Protein AF-A0A698XL84-F1 (afdb_monomer_lite)

Sequence (235 aa):
MNKSYAIMISSMQCQSITIGTDPWYLTETTGAPSISANNDTVYNVTRGRPGLSCWQSDEWTYKGRSSSTWNLPNVSGLNFPSALRDVFYTQIGSPSIYNMVSSLGSIALQSDTTSQVFTIDAGNSSIYNDMRRLVLTSYIATTNLLLDTTLYDTNNTYALPSIVSPDKLDQVAQFVVYDEQIATISLAFAIALPIGTLLLFAMVKSLKYHIKPKVLDGGNGTSKVVVKIDAAGKA

Radius of gyration: 34.64 Å; chains: 1; bounding box: 55×50×119 Å

Structure (mmCIF, N/CA/C/O backbone):
data_AF-A0A698XL84-F1
#
_entry.id   AF-A0A698XL84-F1
#
loop_
_atom_site.group_PDB
_atom_site.id
_atom_site.type_symbol
_atom_site.label_atom_id
_atom_site.label_alt_id
_atom_site.label_comp_id
_atom_site.label_asym_id
_atom_site.label_entity_id
_atom_site.label_seq_id
_atom_site.pdbx_PDB_ins_code
_atom_site.Cartn_x
_atom_site.Cartn_y
_atom_site.Cartn_z
_atom_site.occupancy
_atom_site.B_iso_or_equiv
_atom_site.auth_seq_id
_atom_site.auth_comp_id
_atom_site.auth_asym_id
_atom_site.auth_atom_id
_atom_site.pdbx_PDB_model_num
ATOM 1 N N . MET A 1 1 ? -9.770 -15.256 0.932 1.00 75.56 1 MET A N 1
ATOM 2 C CA . MET A 1 1 ? -10.254 -15.340 -0.470 1.00 75.56 1 MET A CA 1
ATOM 3 C C . MET A 1 1 ? -9.115 -14.882 -1.358 1.00 75.56 1 MET A C 1
ATOM 5 O O . MET A 1 1 ? -8.479 -13.892 -1.027 1.00 75.56 1 MET A O 1
ATOM 9 N N . ASN A 1 2 ? -8.831 -15.580 -2.458 1.00 84.69 2 ASN A N 1
ATOM 10 C CA . ASN A 1 2 ? -7.724 -15.173 -3.325 1.00 84.69 2 ASN A CA 1
ATOM 11 C C . ASN A 1 2 ? -8.171 -14.045 -4.255 1.00 84.69 2 ASN A C 1
ATOM 13 O O . ASN A 1 2 ? -9.145 -14.195 -4.993 1.00 84.69 2 ASN A O 1
ATOM 17 N N . LYS A 1 3 ? -7.451 -12.925 -4.215 1.00 87.88 3 LYS A N 1
ATOM 18 C CA . LYS A 1 3 ? -7.614 -11.795 -5.132 1.00 87.88 3 LYS A CA 1
ATOM 19 C C . LYS A 1 3 ? -6.408 -11.764 -6.058 1.00 87.88 3 LYS A C 1
ATOM 21 O O . LYS A 1 3 ? -5.280 -11.599 -5.595 1.00 87.88 3 LYS A O 1
ATOM 26 N N . SER A 1 4 ? -6.649 -11.946 -7.350 1.00 91.38 4 SER A N 1
ATOM 27 C CA . SER A 1 4 ? -5.617 -11.851 -8.382 1.00 91.38 4 SER A CA 1
ATOM 28 C C . SER A 1 4 ? -5.530 -10.426 -8.913 1.00 91.38 4 SER A C 1
ATOM 30 O O . SER A 1 4 ? -6.549 -9.758 -9.079 1.00 91.38 4 SER A O 1
ATOM 32 N N . TYR A 1 5 ? -4.316 -9.964 -9.178 1.00 91.56 5 TYR A N 1
ATOM 33 C CA . TYR A 1 5 ? -4.043 -8.641 -9.731 1.00 91.56 5 TYR A CA 1
ATOM 34 C C . TYR A 1 5 ? -2.763 -8.680 -10.565 1.00 91.56 5 TYR A C 1
ATOM 36 O O . TYR A 1 5 ? -1.999 -9.645 -10.506 1.00 91.56 5 TYR A O 1
ATOM 44 N N . ALA A 1 6 ? -2.542 -7.639 -11.361 1.00 92.25 6 ALA A N 1
ATOM 45 C CA . ALA A 1 6 ? -1.329 -7.490 -12.148 1.00 92.25 6 ALA A CA 1
ATOM 46 C C . ALA A 1 6 ? -0.616 -6.189 -11.788 1.00 92.25 6 ALA A C 1
ATOM 48 O O . ALA A 1 6 ? -1.266 -5.184 -11.498 1.00 92.25 6 ALA A O 1
ATOM 49 N N . ILE A 1 7 ? 0.713 -6.215 -11.827 1.00 91.56 7 ILE A N 1
ATOM 50 C CA . ILE A 1 7 ? 1.548 -5.026 -11.654 1.00 91.56 7 ILE A CA 1
ATOM 51 C C . ILE A 1 7 ? 2.258 -4.747 -12.971 1.00 91.56 7 ILE A C 1
ATOM 53 O O . ILE A 1 7 ? 2.908 -5.626 -13.542 1.00 91.56 7 ILE A O 1
ATOM 57 N N . MET A 1 8 ? 2.130 -3.510 -13.438 1.00 89.12 8 MET A N 1
ATOM 58 C CA . MET A 1 8 ? 2.839 -2.988 -14.597 1.00 89.12 8 MET A CA 1
ATOM 59 C C . MET A 1 8 ? 3.426 -1.632 -14.233 1.00 89.12 8 MET A C 1
ATOM 61 O O . MET A 1 8 ? 2.740 -0.796 -13.646 1.00 89.12 8 MET A O 1
ATOM 65 N N . ILE A 1 9 ? 4.688 -1.422 -14.591 1.00 87.38 9 ILE A N 1
ATOM 66 C CA . ILE A 1 9 ? 5.378 -0.153 -14.386 1.00 87.38 9 ILE A CA 1
ATOM 67 C C . ILE A 1 9 ? 5.429 0.646 -15.687 1.00 87.38 9 ILE A C 1
ATOM 69 O O . ILE A 1 9 ? 5.683 0.105 -16.765 1.00 87.38 9 ILE A O 1
ATOM 73 N N . SER A 1 10 ? 5.231 1.957 -15.574 1.00 86.94 10 SER A N 1
ATOM 74 C CA . SER A 1 10 ? 5.419 2.903 -16.672 1.00 86.94 10 SER A CA 1
ATOM 75 C C . SER A 1 10 ? 6.868 3.405 -16.727 1.00 86.94 10 SER A C 1
ATOM 77 O O . SER A 1 10 ? 7.115 4.594 -16.560 1.00 86.94 10 SER A O 1
ATOM 79 N N . SER A 1 11 ? 7.828 2.502 -16.944 1.00 87.06 11 SER A N 1
ATOM 80 C CA . SER A 1 11 ? 9.255 2.847 -17.093 1.00 87.06 11 SER A CA 1
ATOM 81 C C . SER A 1 11 ? 9.704 2.981 -18.552 1.00 87.06 11 SER A C 1
ATOM 83 O O . SER A 1 11 ? 10.859 3.298 -18.820 1.00 87.06 11 SER A O 1
ATOM 85 N N . MET A 1 12 ? 8.820 2.704 -19.517 1.00 86.69 12 MET A N 1
ATOM 86 C CA . MET A 1 12 ? 9.178 2.708 -20.937 1.00 86.69 12 MET A CA 1
ATOM 87 C C . MET A 1 12 ? 9.710 4.072 -21.377 1.00 86.69 12 MET A C 1
ATOM 89 O O . MET A 1 12 ? 9.110 5.102 -21.082 1.00 86.69 12 MET A O 1
ATOM 93 N N . GLN A 1 13 ? 10.810 4.063 -22.130 1.00 85.69 13 GLN A N 1
ATOM 94 C CA . GLN A 1 13 ? 11.459 5.267 -22.655 1.00 85.69 13 GLN A CA 1
ATOM 95 C C . GLN A 1 13 ? 11.934 6.269 -21.590 1.00 85.69 13 GLN A C 1
ATOM 97 O O . GLN A 1 13 ? 12.323 7.376 -21.954 1.00 85.69 13 GLN A O 1
ATOM 102 N N . CYS A 1 14 ? 11.953 5.897 -20.305 1.00 86.75 14 CYS A N 1
ATOM 103 C CA . CYS A 1 14 ? 12.678 6.672 -19.309 1.00 86.75 14 CYS A CA 1
ATOM 104 C C . CYS A 1 14 ? 14.162 6.704 -19.682 1.00 86.75 14 CYS A C 1
ATOM 106 O O . CYS A 1 14 ? 14.743 5.677 -20.058 1.00 86.75 14 CYS A O 1
ATOM 108 N N . GLN A 1 15 ? 14.756 7.885 -19.559 1.00 88.56 15 GLN A N 1
ATOM 109 C CA . GLN A 1 15 ? 16.193 8.070 -19.682 1.00 88.56 15 GLN A CA 1
ATOM 110 C C . GLN A 1 15 ? 16.894 7.386 -18.510 1.00 88.56 15 GLN A C 1
ATOM 112 O O . GLN A 1 15 ? 16.343 7.320 -17.412 1.00 88.56 15 GLN A O 1
ATOM 117 N N . SER A 1 16 ? 18.101 6.869 -18.722 1.00 88.38 16 SER A N 1
ATOM 118 C CA . SER A 1 16 ? 18.878 6.239 -17.660 1.00 88.38 16 SER A CA 1
ATOM 119 C C . SER A 1 16 ? 20.319 6.719 -17.608 1.00 88.38 16 SER A C 1
ATOM 121 O O . SER A 1 16 ? 21.008 6.814 -18.623 1.00 88.38 16 SER A O 1
ATOM 123 N N . ILE A 1 17 ? 20.798 6.965 -16.392 1.00 87.56 17 ILE A N 1
ATOM 124 C CA . ILE A 1 17 ? 22.187 7.356 -16.116 1.00 87.56 17 ILE A CA 1
ATOM 125 C C . ILE A 1 17 ? 23.138 6.177 -16.368 1.00 87.56 17 ILE A C 1
ATOM 127 O O . ILE A 1 17 ? 24.250 6.357 -16.864 1.00 87.56 17 ILE A O 1
ATOM 131 N N . THR A 1 18 ? 22.694 4.959 -16.055 1.00 89.12 18 THR A N 1
ATOM 132 C CA . THR A 1 18 ? 23.498 3.732 -16.140 1.00 89.12 18 THR A CA 1
ATOM 133 C C . THR A 1 18 ? 22.791 2.647 -16.958 1.00 89.12 18 THR A C 1
ATOM 135 O O . THR A 1 18 ? 21.593 2.731 -17.239 1.00 89.12 18 THR A O 1
ATOM 138 N N . ILE A 1 19 ? 23.534 1.613 -17.358 1.00 91.50 19 ILE A N 1
ATOM 139 C CA . ILE A 1 19 ? 22.975 0.465 -18.082 1.00 91.50 19 ILE A CA 1
ATOM 140 C C . ILE A 1 19 ? 22.182 -0.412 -17.109 1.00 91.50 19 ILE A C 1
ATOM 142 O O . ILE A 1 19 ? 22.732 -0.899 -16.122 1.00 91.50 19 ILE A O 1
ATOM 146 N N . GLY A 1 20 ? 20.913 -0.662 -17.425 1.00 92.81 20 GLY A N 1
ATOM 147 C CA . GLY A 1 20 ? 20.050 -1.598 -16.709 1.00 92.81 20 GLY A CA 1
ATOM 148 C C . GLY A 1 20 ? 19.928 -2.934 -17.436 1.00 92.81 20 GLY A C 1
ATOM 149 O O . GLY A 1 20 ? 19.808 -2.977 -18.661 1.00 92.81 20 GLY A O 1
ATOM 150 N N . THR A 1 21 ? 19.928 -4.031 -16.677 1.00 95.31 21 THR A N 1
ATOM 151 C CA . THR A 1 21 ? 19.730 -5.402 -17.195 1.00 95.31 21 THR A CA 1
ATOM 152 C C . THR A 1 21 ? 18.467 -6.075 -16.655 1.00 95.31 21 THR A C 1
ATOM 154 O O . THR A 1 21 ? 18.046 -7.105 -17.180 1.00 95.31 21 THR A O 1
ATOM 157 N N . ASP A 1 22 ? 17.840 -5.491 -15.632 1.00 95.50 22 ASP A N 1
ATOM 158 C CA . ASP A 1 22 ? 16.595 -5.990 -15.056 1.00 95.50 22 ASP A CA 1
ATOM 159 C C . ASP A 1 22 ? 15.433 -5.850 -16.063 1.00 95.50 22 ASP A C 1
ATOM 161 O O . ASP A 1 22 ? 15.340 -4.821 -16.729 1.00 95.50 22 ASP A O 1
ATOM 165 N N . PRO A 1 23 ? 14.516 -6.826 -16.195 1.00 94.19 23 PRO A N 1
ATOM 166 C CA . PRO A 1 23 ? 13.447 -6.767 -17.192 1.00 94.19 23 PRO A CA 1
ATOM 167 C C . PRO A 1 23 ? 12.543 -5.528 -17.123 1.00 94.19 23 PRO A C 1
ATOM 169 O O . PRO A 1 23 ? 12.001 -5.142 -18.159 1.00 94.19 23 PRO A O 1
ATOM 172 N N . TRP A 1 24 ? 12.363 -4.890 -15.959 1.00 93.62 24 TRP A N 1
ATOM 173 C CA . TRP A 1 24 ? 11.619 -3.627 -15.853 1.00 93.62 24 TRP A CA 1
ATOM 174 C C . TRP A 1 24 ? 12.445 -2.389 -16.219 1.00 93.62 24 TRP A C 1
ATOM 176 O O . TRP A 1 24 ? 11.886 -1.351 -16.585 1.00 93.62 24 TRP A O 1
ATOM 186 N N . TYR A 1 25 ? 13.768 -2.504 -16.180 1.00 94.44 25 TYR A N 1
ATOM 187 C CA . TYR A 1 25 ? 14.709 -1.397 -16.353 1.00 94.44 25 TYR A CA 1
ATOM 188 C C . TYR A 1 25 ? 15.720 -1.640 -17.473 1.00 94.44 25 TYR A C 1
ATOM 190 O O . TYR A 1 25 ? 16.696 -0.915 -17.593 1.00 94.44 25 TYR A O 1
ATOM 198 N N . LEU A 1 26 ? 15.482 -2.637 -18.326 1.00 94.88 26 LEU A N 1
ATOM 199 C CA . LEU A 1 26 ? 16.407 -3.042 -19.376 1.00 94.88 26 LEU A CA 1
ATOM 200 C C . LEU A 1 26 ? 16.668 -1.877 -20.328 1.00 94.88 26 LEU A C 1
ATOM 202 O O . LEU A 1 26 ? 15.744 -1.380 -20.970 1.00 94.88 26 LEU A O 1
ATOM 206 N N . THR A 1 27 ? 17.910 -1.439 -20.450 1.00 93.00 27 THR A N 1
ATOM 207 C CA . THR A 1 27 ? 18.235 -0.293 -21.302 1.00 93.00 27 THR A CA 1
ATOM 208 C C . THR A 1 27 ? 18.772 -0.717 -22.659 1.00 93.00 27 THR A C 1
ATOM 210 O O . THR A 1 27 ? 19.507 -1.697 -22.762 1.00 93.00 27 THR A O 1
ATOM 213 N N . GLU A 1 28 ? 18.473 0.073 -23.682 1.00 91.12 28 GLU A N 1
ATOM 214 C CA . GLU A 1 28 ? 19.187 0.090 -24.956 1.00 91.12 28 GLU A CA 1
ATOM 215 C C . GLU A 1 28 ? 19.960 1.399 -25.110 1.00 91.12 28 GLU A C 1
ATOM 217 O O . GLU A 1 28 ? 19.590 2.433 -24.550 1.00 91.12 28 GLU A O 1
ATOM 222 N N . THR A 1 29 ? 21.044 1.350 -25.879 1.00 86.00 29 THR A N 1
ATOM 223 C CA . THR A 1 29 ? 21.851 2.527 -26.199 1.00 86.00 29 THR A CA 1
ATOM 224 C C . THR A 1 29 ? 21.206 3.270 -27.368 1.00 86.00 29 THR A C 1
ATOM 226 O O . THR A 1 29 ? 21.137 2.735 -28.473 1.00 86.00 29 THR A O 1
ATOM 229 N N . THR A 1 30 ? 20.739 4.500 -27.153 1.00 71.44 30 THR A N 1
ATOM 230 C CA . THR A 1 30 ? 19.976 5.272 -28.153 1.00 71.44 30 THR A CA 1
ATOM 231 C C . THR A 1 30 ? 20.804 6.244 -28.998 1.00 71.44 30 THR A C 1
ATOM 233 O O . THR A 1 30 ? 20.237 7.003 -29.779 1.00 71.44 30 THR A O 1
ATOM 236 N N . GLY A 1 31 ? 22.137 6.212 -28.905 1.00 65.62 31 GLY A N 1
ATOM 237 C CA . GLY A 1 31 ? 23.025 7.031 -29.739 1.00 65.62 31 GLY A CA 1
ATOM 238 C C . GLY A 1 31 ? 24.498 6.956 -29.332 1.00 65.62 31 GLY A C 1
ATOM 239 O O . GLY A 1 31 ? 24.881 6.130 -28.508 1.00 65.62 31 GLY A O 1
ATOM 240 N N . ALA A 1 32 ? 25.334 7.820 -29.915 1.00 56.78 32 ALA A N 1
ATOM 241 C CA . ALA A 1 32 ? 26.695 8.065 -29.436 1.00 56.78 32 ALA A CA 1
ATOM 242 C C . ALA A 1 32 ? 26.678 9.219 -28.413 1.00 56.78 32 ALA A C 1
ATOM 244 O O . ALA A 1 32 ? 25.907 10.160 -28.610 1.00 56.78 32 ALA A O 1
ATOM 245 N N . PRO A 1 33 ? 27.506 9.188 -27.351 1.00 56.50 33 PRO A N 1
ATOM 246 C CA . PRO A 1 33 ? 27.589 10.288 -26.394 1.00 56.50 33 PRO A CA 1
ATOM 247 C C . PRO A 1 33 ? 27.933 11.598 -27.117 1.00 56.50 33 PRO A C 1
ATOM 249 O O . PRO A 1 33 ? 28.981 11.722 -27.753 1.00 56.50 33 PRO A O 1
ATOM 252 N N . SER A 1 34 ? 27.023 12.568 -27.046 1.00 50.44 34 SER A N 1
ATOM 253 C CA . SER A 1 34 ? 27.205 13.913 -27.588 1.00 50.44 34 SER A CA 1
ATOM 254 C C . SER A 1 34 ? 28.238 14.658 -26.743 1.00 50.44 34 SER A C 1
ATOM 256 O O . SER A 1 34 ? 28.007 14.963 -25.577 1.00 50.44 34 SER A O 1
ATOM 258 N N . ILE A 1 35 ? 29.393 14.974 -27.334 1.00 51.59 35 ILE A N 1
ATOM 259 C CA . ILE A 1 35 ? 30.487 15.717 -26.678 1.00 51.59 35 ILE A CA 1
ATOM 260 C C . ILE A 1 35 ? 30.068 17.177 -26.367 1.00 51.59 35 ILE A C 1
ATOM 262 O O . ILE A 1 35 ? 30.766 17.884 -25.646 1.00 51.59 35 ILE A O 1
ATOM 266 N N . SER A 1 36 ? 28.923 17.649 -26.880 1.00 51.50 36 SER A N 1
ATOM 267 C CA . SER A 1 36 ? 28.491 19.051 -26.783 1.00 51.50 36 SER A CA 1
ATOM 268 C C . SER A 1 36 ? 27.376 19.342 -25.772 1.00 51.50 36 SER A C 1
ATOM 270 O O . SER A 1 36 ? 27.016 20.507 -25.617 1.00 51.50 36 SER A O 1
ATOM 272 N N . ALA A 1 37 ? 26.822 18.346 -25.076 1.00 49.38 37 ALA A N 1
ATOM 273 C CA . ALA A 1 37 ? 25.777 18.571 -24.076 1.00 49.38 37 ALA A CA 1
ATOM 274 C C . ALA A 1 37 ? 26.056 17.743 -22.817 1.00 49.38 37 ALA A C 1
ATOM 276 O O . ALA A 1 37 ? 25.948 16.523 -22.818 1.00 49.38 37 ALA A O 1
ATOM 277 N N . ASN A 1 38 ? 26.410 18.424 -21.727 1.00 49.09 38 ASN A N 1
ATOM 278 C CA . ASN A 1 38 ? 26.852 17.851 -20.449 1.00 49.09 38 ASN A CA 1
ATOM 279 C C . ASN A 1 38 ? 25.810 16.993 -19.688 1.00 49.09 38 ASN A C 1
ATOM 281 O O . ASN A 1 38 ? 25.967 16.841 -18.486 1.00 49.09 38 ASN A O 1
ATOM 285 N N . ASN A 1 39 ? 24.757 16.457 -20.320 1.00 52.62 39 ASN A N 1
ATOM 286 C CA . ASN A 1 39 ? 23.700 15.682 -19.651 1.00 52.62 39 ASN A CA 1
ATOM 287 C C . ASN A 1 39 ? 22.939 14.690 -20.565 1.00 52.62 39 ASN A C 1
ATOM 289 O O . ASN A 1 39 ? 21.863 14.230 -20.186 1.00 52.62 39 ASN A O 1
ATOM 293 N N . ASP A 1 40 ? 23.454 14.339 -21.750 1.00 55.56 40 ASP A N 1
ATOM 294 C CA . ASP A 1 40 ? 22.782 13.341 -22.597 1.00 55.56 40 ASP A CA 1
ATOM 295 C C . ASP A 1 40 ? 22.993 11.928 -22.033 1.00 55.56 40 ASP A C 1
ATOM 297 O O . ASP A 1 40 ? 24.048 11.307 -22.189 1.00 55.56 40 ASP A O 1
ATOM 301 N N . THR A 1 41 ? 21.969 11.406 -21.362 1.00 61.66 41 THR A N 1
ATOM 302 C CA . THR A 1 41 ? 21.887 9.987 -21.021 1.00 61.66 41 THR A CA 1
ATOM 303 C C . THR A 1 41 ? 21.771 9.180 -22.314 1.00 61.66 41 THR A C 1
ATOM 305 O O . THR A 1 41 ? 20.848 9.345 -23.108 1.00 61.66 41 THR A O 1
ATOM 308 N N . VAL A 1 42 ? 22.751 8.310 -22.565 1.00 79.50 42 VAL A N 1
ATOM 309 C CA . VAL A 1 42 ? 22.823 7.507 -23.802 1.00 79.50 42 VAL A CA 1
ATOM 310 C C . VAL A 1 42 ? 21.922 6.263 -23.722 1.00 79.50 42 VAL A C 1
ATOM 312 O O . VAL A 1 42 ? 21.776 5.531 -24.699 1.00 79.50 42 VAL A O 1
ATOM 315 N N . TYR A 1 43 ? 21.316 6.010 -22.561 1.00 88.00 43 TYR A N 1
ATOM 316 C CA . TYR A 1 43 ? 20.551 4.804 -22.278 1.00 88.00 43 TYR A CA 1
ATOM 317 C C . TYR A 1 43 ? 19.075 5.132 -22.112 1.00 88.00 43 TYR A C 1
ATOM 319 O O . TYR A 1 43 ? 18.719 5.968 -21.285 1.00 88.00 43 TYR A O 1
ATOM 327 N N . ASN A 1 44 ? 18.219 4.410 -22.830 1.00 90.62 44 ASN A N 1
ATOM 328 C CA . ASN A 1 44 ? 16.776 4.463 -22.633 1.00 90.62 44 ASN A CA 1
ATOM 329 C C . ASN A 1 44 ? 16.246 3.091 -22.260 1.00 90.62 44 ASN A C 1
ATOM 331 O O . ASN A 1 44 ? 16.657 2.069 -22.809 1.00 90.62 44 ASN A O 1
ATOM 335 N N . VAL A 1 45 ? 15.286 3.069 -21.346 1.00 90.88 45 VAL A N 1
ATOM 336 C CA . VAL A 1 45 ? 14.567 1.853 -20.984 1.00 90.88 45 VAL A CA 1
ATOM 337 C C . VAL A 1 45 ? 13.772 1.371 -22.207 1.00 90.88 45 VAL A C 1
ATOM 339 O O . VAL A 1 45 ? 12.899 2.080 -22.717 1.00 90.88 45 VAL A O 1
ATOM 342 N N . THR A 1 46 ? 14.080 0.161 -22.682 1.00 92.38 46 THR A N 1
ATOM 343 C CA . THR A 1 46 ? 13.411 -0.500 -23.816 1.00 92.38 46 THR A CA 1
ATOM 344 C C . THR A 1 46 ? 11.887 -0.617 -23.641 1.00 92.38 46 THR A C 1
ATOM 346 O O . THR A 1 46 ? 11.307 -0.398 -22.576 1.00 92.38 46 THR A O 1
ATOM 349 N N . ARG A 1 47 ? 11.186 -0.970 -24.718 1.00 89.81 47 ARG A N 1
ATOM 350 C CA . ARG A 1 47 ? 9.738 -1.235 -24.682 1.00 89.81 47 ARG A CA 1
ATOM 351 C C . ARG A 1 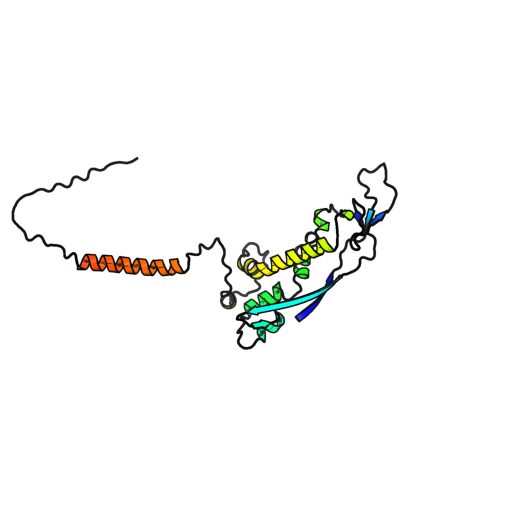47 ? 9.450 -2.688 -24.283 1.00 89.81 47 ARG A C 1
ATOM 353 O O . ARG A 1 47 ? 10.347 -3.524 -24.274 1.00 89.81 47 ARG A O 1
ATOM 360 N N . GLY A 1 48 ? 8.185 -2.999 -23.982 1.00 85.62 48 GLY A N 1
ATOM 361 C CA . GLY A 1 48 ? 7.729 -4.385 -23.782 1.00 85.62 48 GLY A CA 1
ATOM 362 C C . GLY A 1 48 ? 8.079 -4.976 -22.415 1.00 85.62 48 GLY A C 1
ATOM 363 O O . GLY A 1 48 ? 8.589 -6.087 -22.321 1.00 85.62 48 GLY A O 1
ATOM 364 N N . ARG A 1 49 ? 7.833 -4.216 -21.346 1.00 88.62 49 ARG A N 1
ATOM 365 C CA . ARG A 1 49 ? 8.091 -4.631 -19.962 1.00 88.62 49 ARG A CA 1
ATOM 366 C C . ARG A 1 49 ? 7.160 -5.776 -19.551 1.00 88.62 49 ARG A C 1
ATOM 368 O O . ARG A 1 49 ? 5.955 -5.656 -19.779 1.00 88.62 49 ARG A O 1
ATOM 375 N N . PRO A 1 50 ? 7.665 -6.864 -18.943 1.00 91.94 50 PRO A N 1
ATOM 376 C CA . PRO A 1 50 ? 6.796 -7.938 -18.483 1.00 91.94 50 PRO A CA 1
ATOM 377 C C . PRO A 1 50 ? 5.932 -7.452 -17.316 1.00 91.94 50 PRO A C 1
ATOM 379 O O . PRO A 1 50 ? 6.448 -6.939 -16.326 1.00 91.94 50 PRO A O 1
ATOM 382 N N . GLY A 1 51 ? 4.616 -7.631 -17.415 1.00 92.12 51 GLY A N 1
ATOM 383 C CA . GLY A 1 51 ? 3.733 -7.476 -16.261 1.00 92.12 51 GLY A CA 1
ATOM 384 C C . GLY A 1 51 ? 3.932 -8.626 -15.274 1.00 92.12 51 GLY A C 1
ATOM 385 O O . GLY A 1 51 ? 4.191 -9.761 -15.678 1.00 92.12 51 GLY A O 1
ATOM 386 N N . LEU A 1 52 ? 3.786 -8.353 -13.980 1.00 93.44 52 LEU A N 1
ATOM 387 C CA . LEU A 1 52 ? 3.754 -9.399 -12.960 1.00 93.44 52 LEU A CA 1
ATOM 388 C C . LEU A 1 52 ? 2.314 -9.840 -12.727 1.00 93.44 52 LEU A C 1
ATOM 390 O O . LEU A 1 52 ? 1.433 -9.001 -12.549 1.00 93.44 52 LEU A O 1
ATOM 394 N N . SER A 1 53 ? 2.085 -11.152 -12.703 1.00 94.19 53 SER A N 1
ATOM 395 C CA . SER A 1 53 ? 0.826 -11.743 -12.250 1.00 94.19 53 SER A CA 1
ATOM 396 C C . SER A 1 53 ? 0.950 -12.089 -10.772 1.00 94.19 53 SER A C 1
ATOM 398 O O . SER A 1 53 ? 1.845 -12.837 -10.374 1.00 94.19 53 SER A O 1
ATOM 400 N N . CYS A 1 54 ? 0.074 -11.519 -9.953 1.00 92.88 54 CYS A N 1
ATOM 401 C CA . CYS A 1 54 ? 0.139 -11.612 -8.505 1.00 92.88 54 CYS A CA 1
ATOM 402 C C . CYS A 1 54 ? -1.186 -12.115 -7.932 1.00 92.88 54 CYS A C 1
ATOM 404 O O . CYS A 1 54 ? -2.259 -11.978 -8.525 1.00 92.88 54 CYS A O 1
ATOM 406 N N . TRP A 1 55 ? -1.110 -12.677 -6.732 1.00 92.44 55 TRP A N 1
ATOM 407 C CA . TRP A 1 55 ? -2.275 -13.024 -5.937 1.00 92.44 55 TRP A CA 1
ATOM 408 C C . TRP A 1 55 ? -2.033 -12.631 -4.482 1.00 92.44 55 TRP A C 1
ATOM 410 O O . TRP A 1 55 ? -0.906 -12.659 -3.993 1.00 92.44 55 TRP A O 1
ATOM 420 N N . GLN A 1 56 ? -3.099 -12.231 -3.800 1.00 88.69 56 GLN A N 1
ATOM 421 C CA . GLN A 1 56 ? -3.113 -11.977 -2.365 1.00 88.69 56 GLN A CA 1
ATOM 422 C C . GLN A 1 56 ? -4.230 -12.811 -1.743 1.00 88.69 56 GLN A C 1
ATOM 424 O O . GLN A 1 56 ? -5.334 -12.874 -2.288 1.00 88.69 56 GLN A O 1
ATOM 429 N N . SER A 1 57 ? -3.948 -13.419 -0.594 1.00 88.81 57 SER A N 1
ATOM 430 C CA . SER A 1 57 ? -4.975 -13.985 0.278 1.00 88.81 57 SER A CA 1
ATOM 431 C C . SER A 1 57 ? -5.188 -13.059 1.468 1.00 88.81 57 SER A C 1
ATOM 433 O O . SER A 1 57 ? -4.223 -12.588 2.067 1.00 88.81 57 SER A O 1
ATOM 435 N N . ASP A 1 58 ? -6.448 -12.785 1.792 1.00 86.06 58 ASP A N 1
ATOM 436 C CA . ASP A 1 58 ? -6.847 -12.112 3.022 1.00 86.06 58 ASP A CA 1
ATOM 437 C C . ASP A 1 58 ? -7.311 -13.129 4.077 1.00 86.06 58 ASP A C 1
ATOM 439 O O . ASP A 1 58 ? -8.235 -13.916 3.846 1.00 86.06 58 ASP A O 1
ATOM 443 N N . GLU A 1 59 ? -6.681 -13.085 5.252 1.00 85.00 59 GLU A N 1
ATOM 444 C CA . GLU A 1 59 ? -7.096 -13.826 6.443 1.00 85.00 59 GLU A CA 1
ATOM 445 C C . GLU A 1 59 ? -7.095 -12.892 7.653 1.00 85.00 59 GLU A C 1
ATOM 447 O O . GLU A 1 59 ? -6.136 -12.163 7.897 1.00 85.00 59 GLU A O 1
ATOM 452 N N . TRP A 1 60 ? -8.200 -12.911 8.391 1.00 81.12 60 TRP A N 1
ATOM 453 C CA . TRP A 1 60 ? -8.408 -12.159 9.617 1.00 81.12 60 TRP A CA 1
ATOM 454 C C . TRP A 1 60 ? -8.901 -13.080 10.713 1.00 81.12 60 TRP A C 1
ATOM 456 O O . TRP A 1 60 ? -9.883 -13.796 10.521 1.00 81.12 60 TRP A O 1
ATOM 466 N N . THR A 1 61 ? -8.267 -12.994 11.878 1.00 81.44 61 THR A N 1
ATOM 467 C CA . THR A 1 61 ? -8.602 -13.823 13.035 1.00 81.44 61 THR A CA 1
ATOM 468 C C . THR A 1 61 ? -9.123 -12.957 14.170 1.00 81.44 61 THR A C 1
ATOM 470 O O . THR A 1 61 ? -8.428 -12.071 14.660 1.00 81.44 61 THR A O 1
ATOM 473 N N . TYR A 1 62 ? -10.341 -13.232 14.633 1.00 77.81 62 TYR A N 1
ATOM 474 C CA . TYR A 1 62 ? -10.939 -12.568 15.790 1.00 77.81 62 TYR A CA 1
ATOM 475 C C . TYR A 1 62 ? -11.590 -13.608 16.703 1.00 77.81 62 TYR A C 1
ATOM 477 O O . TYR A 1 62 ? -12.298 -14.500 16.238 1.00 77.81 62 TYR A O 1
ATOM 485 N N . LYS A 1 63 ? -11.316 -13.535 18.015 1.00 80.75 63 LYS A N 1
ATOM 486 C CA . LYS A 1 63 ? -11.825 -14.487 19.029 1.00 80.75 63 LYS A CA 1
ATOM 487 C C . LYS A 1 63 ? -11.634 -15.967 18.640 1.00 80.75 63 LYS A C 1
ATOM 489 O O . LYS A 1 63 ? -12.534 -16.787 18.808 1.00 80.75 63 LYS A O 1
ATOM 494 N N . GLY A 1 64 ? -10.464 -16.302 18.088 1.00 82.62 64 GLY A N 1
ATOM 495 C CA . GLY A 1 64 ? -10.116 -17.670 17.684 1.00 82.62 64 GLY A CA 1
ATOM 496 C C . GLY A 1 64 ? -10.812 -18.170 16.413 1.00 82.62 64 GLY A C 1
ATOM 497 O O . GLY A 1 64 ? -10.740 -19.359 16.119 1.00 82.62 64 GLY A O 1
ATOM 498 N N . ARG A 1 65 ? -11.485 -17.293 15.657 1.00 83.69 65 ARG A N 1
ATOM 499 C CA . ARG A 1 65 ? -12.099 -17.623 14.365 1.00 83.69 65 ARG A CA 1
ATOM 500 C C . ARG A 1 65 ? -11.424 -16.840 13.249 1.00 83.69 65 ARG A C 1
ATOM 502 O O . ARG A 1 65 ? -11.368 -15.615 13.329 1.00 83.69 65 ARG A O 1
ATOM 509 N N . SER A 1 66 ? -10.960 -17.549 12.225 1.00 85.25 66 SER A N 1
ATOM 510 C CA . SER A 1 66 ? -10.400 -16.957 11.009 1.00 85.25 66 SER A CA 1
ATOM 511 C C . SER A 1 66 ? -11.457 -16.833 9.913 1.00 85.25 66 SER A C 1
ATOM 513 O O . SER A 1 66 ? -12.283 -17.727 9.728 1.00 85.25 66 SER A O 1
ATOM 515 N N . SER A 1 67 ? -11.422 -15.743 9.154 1.00 87.12 67 SER A N 1
ATOM 516 C CA . SER A 1 67 ? -12.213 -15.549 7.938 1.00 87.12 67 SER A CA 1
ATOM 517 C C . SER A 1 67 ? -11.553 -14.510 7.030 1.00 87.12 67 SER A C 1
ATOM 519 O O . SER A 1 67 ? -10.716 -13.733 7.474 1.00 87.12 67 SER A O 1
ATOM 521 N N . SER A 1 68 ? -11.942 -14.449 5.755 1.00 86.62 68 SER A N 1
ATOM 522 C CA . SER A 1 68 ? -11.603 -13.297 4.914 1.00 86.62 68 SER A CA 1
ATOM 523 C C . SER A 1 68 ? -12.395 -12.060 5.336 1.00 86.62 68 SER A C 1
ATOM 525 O O . SER A 1 68 ? -13.503 -12.185 5.872 1.00 86.62 68 SER A O 1
ATOM 527 N N . THR A 1 69 ? -11.877 -10.871 5.013 1.00 82.94 69 THR A N 1
ATOM 528 C CA . THR A 1 69 ? -12.521 -9.574 5.286 1.00 82.94 69 THR A CA 1
ATOM 529 C C . THR A 1 69 ? -13.959 -9.523 4.764 1.00 82.94 69 THR A C 1
ATOM 531 O O . THR A 1 69 ? -14.864 -9.043 5.439 1.00 82.94 69 THR A O 1
ATOM 534 N N . TRP A 1 70 ? -14.191 -10.108 3.589 1.00 82.12 70 TRP A N 1
ATOM 535 C CA . TRP A 1 70 ? -15.504 -10.178 2.943 1.00 82.12 70 TRP A CA 1
ATOM 536 C C . TRP A 1 70 ? -16.504 -11.101 3.640 1.00 82.12 70 TRP A C 1
ATOM 538 O O . TRP A 1 70 ? -17.709 -10.884 3.554 1.00 82.12 70 TRP A O 1
ATOM 548 N N . ASN A 1 71 ? -16.019 -12.131 4.331 1.00 85.06 71 ASN A N 1
ATOM 549 C CA . ASN A 1 71 ? -16.866 -13.146 4.949 1.00 85.06 71 ASN A CA 1
ATOM 550 C C . ASN A 1 71 ? -17.041 -12.941 6.466 1.00 85.06 71 ASN A C 1
ATOM 552 O O . ASN A 1 71 ? -17.774 -13.694 7.102 1.00 85.06 71 ASN A O 1
ATOM 556 N N . LEU A 1 72 ? -16.451 -11.880 7.036 1.00 80.56 72 LEU A N 1
ATOM 557 C CA . LEU A 1 72 ? -16.628 -11.480 8.440 1.00 80.56 72 LEU A CA 1
ATOM 558 C C . LEU A 1 72 ? -18.100 -11.410 8.911 1.00 80.56 72 LEU A C 1
ATOM 560 O O . LEU A 1 72 ? -18.358 -11.875 10.021 1.00 80.56 72 LEU A O 1
ATOM 564 N N . PRO A 1 73 ? -19.082 -10.916 8.119 1.00 78.75 73 PRO A N 1
ATOM 565 C CA . PRO A 1 73 ? -20.495 -10.905 8.529 1.00 78.75 73 PRO A CA 1
ATOM 566 C C . PRO A 1 73 ? -21.095 -12.291 8.754 1.00 78.75 73 PRO A C 1
ATOM 568 O O . PRO A 1 73 ? -22.022 -12.445 9.543 1.00 78.75 73 PRO A O 1
ATOM 571 N N . ASN A 1 74 ? -20.591 -13.286 8.027 1.00 83.06 74 ASN A N 1
ATOM 572 C CA . ASN A 1 74 ? -21.189 -14.614 7.951 1.00 83.06 74 ASN A CA 1
ATOM 573 C C . ASN A 1 74 ? -20.527 -15.596 8.924 1.00 83.06 74 ASN A C 1
ATOM 575 O O . ASN A 1 74 ? -20.921 -16.761 8.996 1.00 83.06 74 ASN A O 1
ATOM 579 N N . VAL A 1 75 ? -19.517 -15.151 9.678 1.00 82.06 75 VAL A N 1
ATOM 580 C CA . VAL A 1 75 ? -18.903 -15.970 10.721 1.00 82.06 75 VAL A CA 1
ATOM 581 C C . VAL A 1 75 ? -19.878 -16.055 11.889 1.00 82.06 75 VAL A C 1
ATOM 583 O O . VAL A 1 75 ? -20.060 -15.100 12.647 1.00 82.06 75 VAL A O 1
ATOM 586 N N . SER A 1 76 ? -20.506 -17.221 12.047 1.00 79.44 76 SER A N 1
ATOM 587 C CA . SER A 1 76 ? -21.444 -17.481 13.142 1.00 79.44 76 SER A CA 1
ATOM 588 C C . SER A 1 76 ? -20.819 -17.123 14.496 1.00 79.44 76 SER A C 1
ATOM 590 O O . SER A 1 76 ? -19.622 -17.302 14.701 1.00 79.44 76 SER A O 1
ATOM 592 N N . GLY A 1 77 ? -21.597 -16.572 15.428 1.00 76.31 77 GLY A N 1
ATOM 593 C CA . GLY A 1 77 ? -21.144 -16.291 16.799 1.00 76.31 77 GLY A CA 1
ATOM 594 C C . GLY A 1 77 ? -20.039 -15.235 16.963 1.00 76.31 77 GLY A C 1
ATOM 595 O O . GLY A 1 77 ? -19.616 -15.000 18.093 1.00 76.31 77 GLY A O 1
ATOM 596 N N . LEU A 1 78 ? -19.568 -14.592 15.887 1.00 76.38 78 LEU A N 1
ATOM 597 C CA . LEU A 1 78 ? -18.545 -13.547 15.968 1.00 76.38 78 LEU A CA 1
ATOM 598 C C . LEU A 1 78 ? -19.134 -12.189 16.386 1.00 76.38 78 LEU A C 1
ATOM 600 O O . LEU A 1 78 ? -18.418 -11.393 16.991 1.00 76.38 78 LEU A O 1
ATOM 604 N N . ASN A 1 79 ? -20.426 -11.950 16.087 1.00 78.88 79 ASN A N 1
ATOM 605 C CA . ASN A 1 79 ? -21.133 -10.668 16.259 1.00 78.88 79 ASN A CA 1
ATOM 606 C C . ASN A 1 79 ? -20.235 -9.479 15.879 1.00 78.88 79 ASN A C 1
ATOM 608 O O . ASN A 1 79 ? -20.033 -8.557 16.668 1.00 78.88 79 ASN A O 1
ATOM 612 N N . PHE A 1 80 ? -19.620 -9.560 14.695 1.00 81.81 80 PHE A N 1
ATOM 613 C CA . PHE A 1 80 ? -18.621 -8.591 14.265 1.00 81.81 80 PHE A CA 1
ATOM 614 C C . PHE A 1 80 ? -19.280 -7.217 14.030 1.00 81.81 80 PHE A C 1
ATOM 616 O O . PHE A 1 80 ? -20.257 -7.157 13.274 1.00 81.81 80 PHE A O 1
ATOM 623 N N . PRO A 1 81 ? -18.796 -6.123 14.654 1.00 85.12 81 PRO A N 1
ATOM 624 C CA . PRO A 1 81 ? -19.440 -4.816 14.544 1.00 85.12 81 PRO A CA 1
ATOM 625 C C . PRO A 1 81 ? -19.494 -4.314 13.097 1.00 85.12 81 PRO A C 1
ATOM 627 O O . PRO A 1 81 ? -18.502 -4.372 12.367 1.00 85.12 81 PRO A O 1
ATOM 630 N N . SER A 1 82 ? -20.653 -3.799 12.676 1.00 86.19 82 SER A N 1
ATOM 631 C CA . SER A 1 82 ? -20.871 -3.417 11.275 1.00 86.19 82 SER A CA 1
ATOM 632 C C . SER A 1 82 ? -20.005 -2.233 10.845 1.00 86.19 82 SER A C 1
ATOM 634 O O . SER A 1 82 ? -19.411 -2.282 9.774 1.00 86.19 82 SER A O 1
ATOM 636 N N . ALA A 1 83 ? -19.832 -1.230 11.710 1.00 85.44 83 ALA A N 1
ATOM 637 C CA . ALA A 1 83 ? -18.974 -0.084 11.419 1.00 85.44 83 ALA A CA 1
ATOM 638 C C . ALA A 1 83 ? -17.498 -0.481 11.240 1.00 85.44 83 ALA A C 1
ATOM 640 O O . ALA A 1 83 ? -16.837 -0.018 10.315 1.00 85.44 83 ALA A O 1
ATOM 641 N N . LEU A 1 84 ? -16.987 -1.396 12.072 1.00 83.62 84 LEU A N 1
ATOM 642 C CA . LEU A 1 84 ? -15.612 -1.886 11.941 1.00 83.62 84 LEU A CA 1
ATOM 643 C C . LEU A 1 84 ? -15.412 -2.691 10.656 1.00 83.62 84 LEU A C 1
ATOM 645 O O . LEU A 1 84 ? -14.364 -2.620 10.016 1.00 83.62 84 LEU A O 1
ATOM 649 N N . ARG A 1 85 ? -16.430 -3.452 10.254 1.00 85.88 85 ARG A N 1
ATOM 650 C CA . ARG A 1 85 ? -16.406 -4.152 8.972 1.00 85.88 85 ARG A CA 1
ATOM 651 C C . ARG A 1 85 ? -16.294 -3.167 7.829 1.00 85.88 85 ARG A C 1
ATOM 653 O O . ARG A 1 85 ? -15.508 -3.415 6.924 1.00 85.88 85 ARG A O 1
ATOM 660 N N . ASP A 1 86 ? -17.061 -2.087 7.866 1.00 86.31 86 ASP A N 1
ATOM 661 C CA . ASP A 1 86 ? -17.050 -1.087 6.805 1.00 86.31 86 ASP A CA 1
ATOM 662 C C . ASP A 1 86 ? -15.662 -0.410 6.722 1.00 86.31 86 ASP A C 1
ATOM 664 O O . ASP A 1 86 ? -15.140 -0.209 5.622 1.00 86.31 86 ASP A O 1
ATOM 668 N N . VAL A 1 87 ? -14.986 -0.199 7.862 1.00 86.44 87 VAL A N 1
ATOM 669 C CA . VAL A 1 87 ? -13.570 0.220 7.913 1.00 86.44 87 VAL A CA 1
ATOM 670 C C . VAL A 1 87 ? -12.652 -0.809 7.249 1.00 86.44 87 VAL A C 1
ATOM 672 O O . VAL A 1 87 ? -11.909 -0.456 6.335 1.00 86.44 87 VAL A O 1
ATOM 675 N N . PHE A 1 88 ? -12.707 -2.085 7.641 1.00 86.62 88 PHE A N 1
ATOM 676 C CA . PHE A 1 88 ? -11.837 -3.117 7.057 1.00 86.62 88 PHE A CA 1
ATOM 677 C C . PHE A 1 88 ? -12.103 -3.321 5.572 1.00 86.62 88 PHE A C 1
ATOM 679 O O . PHE A 1 88 ? -11.178 -3.457 4.778 1.00 86.62 88 PHE A O 1
ATOM 686 N N . TYR A 1 89 ? -13.364 -3.301 5.172 1.00 86.94 89 TYR A N 1
ATOM 687 C CA . TYR A 1 89 ? -13.750 -3.389 3.780 1.00 86.94 89 TYR A CA 1
ATOM 688 C C . TYR A 1 89 ? -13.156 -2.243 2.957 1.00 86.94 89 TYR A C 1
ATOM 690 O O . TYR A 1 89 ? -12.603 -2.472 1.886 1.00 86.94 89 TYR A O 1
ATOM 698 N N . THR A 1 90 ? -13.214 -1.021 3.480 1.00 85.44 90 THR A N 1
ATOM 699 C CA . THR A 1 90 ? -12.687 0.160 2.790 1.00 85.44 90 THR A CA 1
ATOM 700 C C . THR A 1 90 ? -11.159 0.140 2.723 1.00 85.44 90 THR A C 1
ATOM 702 O O . THR A 1 90 ? -10.584 0.415 1.674 1.00 85.44 90 THR A O 1
ATOM 705 N N . GLN A 1 91 ? -10.491 -0.225 3.818 1.00 85.69 91 GLN A N 1
ATOM 706 C CA . GLN A 1 91 ? -9.036 -0.100 3.940 1.00 85.69 91 GLN A CA 1
ATOM 707 C C . GLN A 1 91 ? -8.258 -1.298 3.375 1.00 85.69 91 GLN A C 1
ATOM 709 O O . GLN A 1 91 ? -7.192 -1.126 2.788 1.00 85.69 91 GLN A O 1
ATOM 714 N N . ILE A 1 92 ? -8.784 -2.517 3.526 1.00 86.31 92 ILE A N 1
ATOM 715 C CA . ILE A 1 92 ? -8.112 -3.779 3.148 1.00 86.31 92 ILE A CA 1
ATOM 716 C C . ILE A 1 92 ? -9.023 -4.727 2.353 1.00 86.31 92 ILE A C 1
ATOM 718 O O . ILE A 1 92 ? -8.711 -5.906 2.157 1.00 86.31 92 ILE A O 1
ATOM 722 N N . GLY A 1 93 ? -10.164 -4.234 1.863 1.00 84.62 93 GLY A N 1
ATOM 723 C CA . GLY A 1 93 ? -11.019 -4.981 0.940 1.00 84.62 93 GLY A CA 1
ATOM 724 C C . GLY A 1 93 ? -10.361 -5.210 -0.420 1.00 84.62 93 GLY A C 1
ATOM 725 O O . GLY A 1 93 ? -10.608 -6.251 -1.033 1.00 84.62 93 GLY A O 1
ATOM 726 N N . SER A 1 94 ? -9.474 -4.313 -0.847 1.00 87.44 94 SER A N 1
ATOM 727 C CA . SER A 1 94 ? -8.606 -4.455 -2.026 1.00 87.44 94 SER A CA 1
ATOM 728 C C . SER A 1 94 ? -7.200 -4.927 -1.626 1.00 87.44 94 SER A C 1
ATOM 730 O O . SER A 1 94 ? -6.829 -4.792 -0.460 1.00 87.44 94 SER A O 1
ATOM 732 N N . PRO A 1 95 ? -6.397 -5.492 -2.552 1.00 89.56 95 PRO A N 1
ATOM 733 C CA . PRO A 1 95 ? -4.997 -5.804 -2.271 1.00 89.56 95 PRO A CA 1
ATOM 734 C C . PRO A 1 95 ? -4.247 -4.577 -1.737 1.00 89.56 95 PRO A C 1
ATOM 736 O O . PRO A 1 95 ? -4.291 -3.520 -2.363 1.00 89.56 95 PRO A O 1
ATOM 739 N N . SER A 1 96 ? -3.543 -4.699 -0.607 1.00 88.44 96 SER A N 1
ATOM 740 C CA . SER A 1 96 ? -2.941 -3.539 0.076 1.00 88.44 96 SER A CA 1
ATOM 741 C C . SER A 1 96 ? -1.923 -2.810 -0.809 1.00 88.44 96 SER A C 1
ATOM 743 O O . SER A 1 96 ? -1.829 -1.587 -0.762 1.00 88.44 96 SER A O 1
ATOM 745 N N . ILE A 1 97 ? -1.233 -3.548 -1.690 1.00 90.56 97 ILE A N 1
ATOM 746 C CA . ILE A 1 97 ? -0.299 -2.986 -2.679 1.00 90.56 97 ILE A CA 1
ATOM 747 C C . ILE A 1 97 ? -0.995 -1.979 -3.602 1.00 90.56 97 ILE A C 1
ATOM 749 O O . ILE A 1 97 ? -0.412 -0.945 -3.916 1.00 90.56 97 ILE A O 1
ATOM 753 N N . TYR A 1 98 ? -2.243 -2.237 -4.004 1.00 89.25 98 TYR A N 1
ATOM 754 C CA . TYR A 1 98 ? -3.002 -1.313 -4.850 1.00 89.25 98 TYR A CA 1
ATOM 755 C C . TYR A 1 98 ? -3.221 0.029 -4.144 1.00 89.25 98 TYR A C 1
ATOM 757 O O . TYR A 1 98 ? -2.947 1.081 -4.718 1.00 89.25 98 TYR A O 1
ATOM 765 N N . ASN A 1 99 ? -3.644 -0.009 -2.878 1.00 87.06 99 ASN A N 1
ATOM 766 C CA . ASN A 1 99 ? -3.864 1.198 -2.083 1.00 87.06 99 ASN A CA 1
ATOM 767 C C . ASN A 1 99 ? -2.553 1.969 -1.873 1.00 87.06 99 ASN A C 1
ATOM 769 O O . ASN A 1 99 ? -2.534 3.188 -2.013 1.00 87.06 99 ASN A O 1
ATOM 773 N N . MET A 1 100 ? -1.440 1.272 -1.616 1.00 88.50 100 MET A N 1
ATOM 774 C CA . MET A 1 100 ? -0.133 1.918 -1.458 1.00 88.50 100 MET A CA 1
ATOM 775 C C . MET A 1 100 ? 0.331 2.617 -2.734 1.00 88.50 100 MET A C 1
ATOM 777 O O . MET A 1 100 ? 0.744 3.772 -2.677 1.00 88.50 100 MET A O 1
ATOM 781 N N . VAL A 1 101 ? 0.234 1.953 -3.888 1.00 87.50 101 VAL A N 1
ATOM 782 C CA . VAL A 1 101 ? 0.618 2.550 -5.177 1.00 87.50 101 VAL A CA 1
ATOM 783 C C . VAL A 1 101 ? -0.302 3.717 -5.535 1.00 87.50 101 VAL A C 1
ATOM 785 O O . VAL A 1 101 ? 0.178 4.736 -6.018 1.00 87.50 101 VAL A O 1
ATOM 788 N N . SER A 1 102 ? -1.605 3.618 -5.256 1.00 86.31 102 SER A N 1
ATOM 789 C CA . SER A 1 102 ? -2.543 4.719 -5.500 1.00 86.31 102 SER A CA 1
ATOM 790 C C . SER A 1 102 ? -2.252 5.948 -4.635 1.00 86.31 102 SER A C 1
ATOM 792 O O . SER A 1 102 ? -2.464 7.066 -5.097 1.00 86.31 102 SER A O 1
ATOM 794 N N . SER A 1 103 ? -1.791 5.754 -3.397 1.00 84.38 103 SER A N 1
ATOM 795 C CA . SER A 1 103 ? -1.514 6.850 -2.461 1.00 84.38 103 SER A CA 1
ATOM 796 C C . SER A 1 103 ? -0.125 7.463 -2.643 1.00 84.38 103 SER A C 1
ATOM 798 O O . SER A 1 103 ? 0.034 8.671 -2.502 1.00 84.38 103 SER A O 1
ATOM 800 N N . LEU A 1 104 ? 0.889 6.645 -2.936 1.00 84.62 104 LEU A N 1
ATOM 801 C CA . LEU A 1 104 ? 2.290 7.076 -3.025 1.00 84.62 104 LEU A CA 1
ATOM 802 C C . LEU A 1 104 ? 2.765 7.311 -4.467 1.00 84.62 104 LEU A C 1
ATOM 804 O O . LEU A 1 104 ? 3.816 7.916 -4.673 1.00 84.62 104 LEU A O 1
ATOM 808 N N . GLY A 1 105 ? 2.026 6.829 -5.468 1.00 85.69 105 GLY A N 1
ATOM 809 C CA . GLY A 1 105 ? 2.419 6.915 -6.871 1.00 85.69 105 GLY A CA 1
ATOM 810 C C . GLY A 1 105 ? 3.749 6.208 -7.150 1.00 85.69 105 GLY A C 1
ATOM 811 O O . GLY A 1 105 ? 4.021 5.127 -6.623 1.00 85.69 105 GLY A O 1
ATOM 812 N N . SER A 1 106 ? 4.593 6.830 -7.976 1.00 81.44 106 SER A N 1
ATOM 813 C CA . SER A 1 106 ? 5.926 6.316 -8.325 1.00 81.44 106 SER A CA 1
ATOM 814 C C . SER A 1 106 ? 6.877 6.251 -7.128 1.00 81.44 106 SER A C 1
ATOM 816 O O . SER A 1 106 ? 7.707 5.349 -7.073 1.00 81.44 106 SER A O 1
ATOM 818 N N . ILE A 1 107 ? 6.692 7.107 -6.116 1.00 84.12 107 ILE A N 1
ATOM 819 C CA . ILE A 1 107 ? 7.557 7.204 -4.923 1.00 84.12 107 ILE A CA 1
ATOM 820 C C . ILE A 1 107 ? 7.461 5.935 -4.053 1.00 84.12 107 ILE A C 1
ATOM 822 O O . ILE A 1 107 ? 8.313 5.661 -3.197 1.00 84.12 107 ILE A O 1
ATOM 826 N N . ALA A 1 108 ? 6.430 5.117 -4.281 1.00 85.19 108 ALA A N 1
ATOM 827 C CA . ALA A 1 108 ? 6.309 3.786 -3.698 1.00 85.19 108 ALA A CA 1
ATOM 828 C C . ALA A 1 108 ? 7.456 2.849 -4.127 1.00 85.19 108 ALA A C 1
ATOM 830 O O . ALA A 1 108 ? 7.785 1.903 -3.407 1.00 85.19 108 ALA A O 1
ATOM 831 N N . LEU A 1 109 ? 8.068 3.116 -5.284 1.00 87.50 109 LEU A N 1
ATOM 832 C CA . LEU A 1 109 ? 9.145 2.335 -5.877 1.00 87.50 109 LEU A CA 1
ATOM 833 C C . LEU A 1 109 ? 10.508 2.840 -5.399 1.00 87.50 109 LEU A C 1
ATOM 835 O O . LEU A 1 109 ? 10.722 4.026 -5.144 1.00 87.50 109 LEU A O 1
ATOM 839 N N . GLN A 1 110 ? 11.464 1.927 -5.268 1.00 87.31 110 GLN A N 1
ATOM 840 C CA . GLN A 1 110 ? 12.841 2.285 -4.955 1.00 87.31 110 GLN A CA 1
ATOM 841 C C . GLN A 1 110 ? 13.517 2.960 -6.149 1.00 87.31 110 GLN A C 1
ATOM 843 O O . GLN A 1 110 ? 14.260 3.920 -5.945 1.00 87.31 110 GLN A O 1
ATOM 848 N N . SER A 1 111 ? 13.212 2.525 -7.370 1.00 84.50 111 SER A N 1
ATOM 849 C CA . SER A 1 111 ? 13.724 3.123 -8.610 1.00 84.50 111 SER A CA 1
ATOM 850 C C . SER A 1 111 ? 13.432 4.623 -8.746 1.00 84.50 111 SER A C 1
ATOM 852 O O . SER A 1 111 ? 14.166 5.336 -9.421 1.00 84.50 111 SER A O 1
ATOM 854 N N . ASP A 1 112 ? 12.369 5.117 -8.104 1.00 82.44 112 ASP A N 1
ATOM 855 C CA . ASP A 1 112 ? 11.971 6.527 -8.164 1.00 82.44 112 ASP A CA 1
ATOM 856 C C . ASP A 1 112 ? 12.819 7.409 -7.236 1.00 82.44 112 ASP A C 1
ATOM 858 O O . ASP A 1 112 ? 13.046 8.580 -7.522 1.00 82.44 112 ASP A O 1
ATOM 862 N N . THR A 1 113 ? 13.370 6.847 -6.150 1.00 70.56 113 THR A N 1
ATOM 863 C CA . THR A 1 113 ? 14.202 7.616 -5.199 1.00 70.56 113 THR A CA 1
ATOM 864 C C . THR A 1 113 ? 15.565 8.018 -5.743 1.00 70.56 113 THR A C 1
ATOM 866 O O . THR A 1 113 ? 16.184 8.940 -5.219 1.00 70.56 113 THR A O 1
ATOM 869 N N . THR A 1 114 ? 16.029 7.340 -6.789 1.00 63.88 114 THR A N 1
ATOM 870 C CA . THR A 1 114 ? 17.244 7.693 -7.528 1.00 63.88 114 THR A CA 1
ATOM 871 C C . THR A 1 114 ? 16.930 8.451 -8.816 1.00 63.88 114 THR A C 1
ATOM 873 O O . THR A 1 114 ? 17.847 8.739 -9.584 1.00 63.88 114 THR A O 1
ATOM 876 N N . SER A 1 115 ? 15.656 8.773 -9.064 1.00 60.25 115 SER A N 1
ATOM 877 C CA . SER A 1 115 ? 15.232 9.429 -10.291 1.00 60.25 115 SER A CA 1
ATOM 878 C C . SER A 1 115 ? 15.269 10.955 -10.178 1.00 60.25 115 SER A C 1
ATOM 880 O O . SER A 1 115 ? 14.908 11.551 -9.162 1.00 60.25 115 SER A O 1
ATOM 882 N N . GLN A 1 116 ? 15.715 11.596 -11.251 1.00 66.81 116 GLN A N 1
ATOM 883 C CA . GLN A 1 116 ? 15.432 12.997 -11.543 1.00 66.81 116 GLN A CA 1
ATOM 884 C C . GLN A 1 116 ? 14.320 13.017 -12.600 1.00 66.81 116 GLN A C 1
ATOM 886 O O . GLN A 1 116 ? 14.087 12.008 -13.250 1.00 66.81 116 GLN A O 1
ATOM 891 N N . VAL A 1 117 ? 13.598 14.125 -12.778 1.00 67.62 117 VAL A N 1
ATOM 892 C CA . VAL A 1 117 ? 12.459 14.237 -13.717 1.00 67.62 117 VAL A CA 1
ATOM 893 C C . VAL A 1 117 ? 12.712 13.488 -15.048 1.00 67.62 117 VAL A C 1
ATOM 895 O O . VAL A 1 117 ? 13.552 13.907 -15.837 1.00 67.62 117 VAL A O 1
ATOM 898 N N . PHE A 1 118 ? 11.991 12.375 -15.262 1.00 71.19 118 PHE A N 1
ATOM 899 C CA . PHE A 1 118 ? 12.073 11.444 -16.412 1.00 71.19 118 PHE A CA 1
ATOM 900 C C . PHE A 1 118 ? 13.387 10.659 -16.626 1.00 71.19 118 PHE A C 1
ATOM 902 O O . PHE A 1 118 ? 13.503 9.928 -17.615 1.00 71.19 118 PHE A O 1
ATOM 909 N N . THR A 1 119 ? 14.323 10.726 -15.681 1.00 83.00 119 THR A N 1
ATOM 910 C CA . THR A 1 119 ? 15.622 10.043 -15.700 1.00 83.00 119 THR A CA 1
ATOM 911 C C . THR A 1 119 ? 15.779 9.148 -14.477 1.00 83.00 119 THR A C 1
ATOM 913 O O . THR A 1 119 ? 15.709 9.625 -13.351 1.00 83.00 119 THR A O 1
ATOM 916 N N . ILE A 1 120 ? 16.052 7.862 -14.675 1.00 88.31 120 ILE A N 1
ATOM 917 C CA . ILE A 1 120 ? 16.260 6.878 -13.605 1.00 88.31 120 ILE A CA 1
ATOM 918 C C . ILE A 1 120 ? 17.715 6.390 -13.555 1.00 88.31 120 ILE A C 1
ATOM 920 O O . ILE A 1 120 ? 18.503 6.605 -14.474 1.00 88.31 120 ILE A O 1
ATOM 924 N N . ASP A 1 121 ? 18.077 5.675 -12.495 1.00 89.94 121 ASP A N 1
ATOM 925 C CA . ASP A 1 121 ? 19.302 4.872 -12.451 1.00 89.94 121 ASP A CA 1
ATOM 926 C C . ASP A 1 121 ? 18.944 3.397 -12.683 1.00 89.94 121 ASP A C 1
ATOM 928 O O . ASP A 1 121 ? 18.674 2.648 -11.739 1.00 89.94 121 ASP A O 1
ATOM 932 N N . ALA A 1 122 ? 18.864 2.982 -13.952 1.00 91.56 122 ALA A N 1
ATOM 933 C CA . ALA A 1 122 ? 18.402 1.644 -14.316 1.00 91.56 122 ALA A CA 1
ATOM 934 C C . ALA A 1 122 ? 19.330 0.524 -13.822 1.00 91.56 122 ALA A C 1
ATOM 936 O O . ALA A 1 122 ? 18.851 -0.556 -13.486 1.00 91.56 122 ALA A O 1
ATOM 937 N N . GLY A 1 123 ? 20.639 0.767 -13.749 1.00 91.06 123 GLY A N 1
ATOM 938 C CA . GLY A 1 123 ? 21.622 -0.194 -13.242 1.00 91.06 123 GLY A CA 1
ATOM 939 C C . GLY A 1 123 ? 21.508 -0.453 -11.740 1.00 91.06 123 GLY A C 1
ATOM 940 O O . GLY A 1 123 ? 21.887 -1.527 -11.279 1.00 91.06 123 GLY A O 1
ATOM 941 N N . ASN A 1 124 ? 20.939 0.490 -10.984 1.00 92.00 124 ASN A N 1
ATOM 942 C CA . ASN A 1 124 ? 20.657 0.336 -9.555 1.00 92.00 124 ASN A CA 1
ATOM 943 C C . ASN A 1 124 ? 19.176 0.002 -9.257 1.00 92.00 124 ASN A C 1
ATOM 945 O O . ASN A 1 124 ? 18.788 -0.189 -8.101 1.00 92.00 124 ASN A O 1
ATOM 949 N N . SER A 1 125 ? 18.337 -0.079 -10.292 1.00 92.88 125 SER A N 1
ATOM 950 C CA . SER A 1 125 ? 16.907 -0.387 -10.185 1.00 92.88 125 SER A CA 1
ATOM 951 C C . SER A 1 125 ? 16.642 -1.864 -10.487 1.00 92.88 125 SER A C 1
ATOM 953 O O . SER A 1 125 ? 17.255 -2.450 -11.376 1.00 92.88 125 SER A O 1
ATOM 955 N N . SER A 1 126 ? 15.721 -2.494 -9.754 1.00 93.69 126 SER A N 1
ATOM 956 C CA . SER A 1 126 ? 15.310 -3.877 -10.032 1.00 93.69 126 SER A CA 1
ATOM 957 C C . SER A 1 126 ? 13.878 -4.153 -9.596 1.00 93.69 126 SER A C 1
ATOM 959 O O . SER A 1 126 ? 13.424 -3.614 -8.583 1.00 93.69 126 SER A O 1
ATOM 961 N N . ILE A 1 127 ? 13.207 -5.071 -10.304 1.00 94.25 127 ILE A N 1
ATOM 962 C CA . ILE A 1 127 ? 11.876 -5.582 -9.934 1.00 94.25 127 ILE A CA 1
ATOM 963 C C . ILE A 1 127 ? 11.861 -6.010 -8.471 1.00 94.25 127 ILE A C 1
ATOM 965 O O . ILE A 1 127 ? 10.937 -5.696 -7.726 1.00 94.25 127 ILE A O 1
ATOM 969 N N . TYR A 1 128 ? 12.889 -6.751 -8.056 1.00 94.75 128 TYR A N 1
ATOM 970 C CA . TYR A 1 128 ? 12.959 -7.317 -6.716 1.00 94.75 128 TYR A CA 1
ATOM 971 C C . TYR A 1 128 ? 12.962 -6.235 -5.633 1.00 94.75 128 TYR A C 1
ATOM 973 O O . TYR A 1 128 ? 12.204 -6.333 -4.669 1.00 94.75 128 TYR A O 1
ATOM 981 N N . ASN A 1 129 ? 13.789 -5.200 -5.792 1.00 94.19 129 ASN A N 1
ATOM 982 C CA . ASN A 1 129 ? 13.905 -4.115 -4.821 1.00 94.19 129 ASN A CA 1
ATOM 983 C C . ASN A 1 129 ? 12.606 -3.309 -4.710 1.00 94.19 129 ASN A C 1
ATOM 985 O O . ASN A 1 129 ? 12.142 -3.036 -3.601 1.00 94.19 129 ASN A O 1
ATOM 989 N N . ASP A 1 130 ? 11.977 -3.009 -5.845 1.00 93.31 130 ASP A N 1
ATOM 990 C CA . ASP A 1 130 ? 10.695 -2.309 -5.872 1.00 93.31 130 ASP A CA 1
ATOM 991 C C . ASP A 1 130 ? 9.582 -3.135 -5.241 1.00 93.31 130 ASP A C 1
ATOM 993 O O . ASP A 1 130 ? 8.863 -2.649 -4.370 1.00 93.31 130 ASP A O 1
ATOM 997 N N . MET A 1 131 ? 9.477 -4.413 -5.606 1.00 93.25 131 MET A N 1
ATOM 998 C CA . MET A 1 131 ? 8.488 -5.319 -5.027 1.00 93.25 131 MET A CA 1
ATOM 999 C C . MET A 1 131 ? 8.711 -5.514 -3.529 1.00 93.25 131 MET A C 1
ATOM 1001 O O . MET A 1 131 ? 7.750 -5.501 -2.762 1.00 93.25 131 MET A O 1
ATOM 1005 N N . ARG A 1 132 ? 9.964 -5.637 -3.081 1.00 94.38 132 ARG A N 1
ATOM 1006 C CA . ARG A 1 132 ? 10.300 -5.721 -1.657 1.00 94.38 132 ARG A CA 1
ATOM 1007 C C . ARG A 1 132 ? 9.842 -4.474 -0.908 1.00 94.38 132 ARG A C 1
ATOM 1009 O O . ARG A 1 132 ? 9.242 -4.608 0.157 1.00 94.38 132 ARG A O 1
ATOM 1016 N N . ARG A 1 133 ? 10.101 -3.281 -1.451 1.00 92.06 133 ARG A N 1
ATOM 1017 C CA . ARG A 1 133 ? 9.657 -2.016 -0.854 1.00 92.06 133 ARG A CA 1
ATOM 1018 C C . ARG A 1 133 ? 8.134 -1.927 -0.822 1.00 92.06 133 ARG A C 1
ATOM 1020 O O . ARG A 1 133 ? 7.585 -1.696 0.247 1.00 92.06 133 ARG A O 1
ATOM 1027 N N . LEU A 1 134 ? 7.453 -2.208 -1.933 1.00 92.12 134 LEU A N 1
ATOM 1028 C CA . LEU A 1 134 ? 5.989 -2.202 -2.014 1.00 92.12 134 LEU A CA 1
ATOM 1029 C C . LEU A 1 134 ? 5.342 -3.158 -1.009 1.00 92.12 134 LEU A C 1
ATOM 1031 O O . LEU A 1 134 ? 4.393 -2.779 -0.320 1.00 92.12 134 LEU A O 1
ATOM 1035 N N . VAL A 1 135 ? 5.851 -4.387 -0.901 1.00 92.25 135 VAL A N 1
ATOM 1036 C CA . VAL A 1 135 ? 5.348 -5.388 0.048 1.00 92.25 135 VAL A CA 1
ATOM 1037 C C . VAL A 1 135 ? 5.599 -4.942 1.487 1.00 92.25 135 VAL A C 1
ATOM 1039 O O . VAL A 1 135 ? 4.685 -5.022 2.304 1.00 92.25 135 VAL A O 1
ATOM 1042 N N . LEU A 1 136 ? 6.793 -4.428 1.799 1.00 92.38 136 LEU A N 1
ATOM 1043 C CA . LEU A 1 136 ? 7.122 -3.938 3.140 1.00 92.38 136 LEU A CA 1
ATOM 1044 C C . LEU A 1 136 ? 6.252 -2.740 3.536 1.00 92.38 136 LEU A C 1
ATOM 1046 O O . LEU A 1 136 ? 5.696 -2.724 4.630 1.00 92.38 136 LEU A O 1
ATOM 1050 N N . THR A 1 137 ? 6.088 -1.762 2.648 1.00 90.12 137 THR A N 1
ATOM 1051 C CA . THR A 1 137 ? 5.220 -0.602 2.875 1.00 90.12 137 THR A CA 1
ATOM 1052 C C . THR A 1 137 ? 3.767 -1.035 3.065 1.00 90.12 137 THR A C 1
AT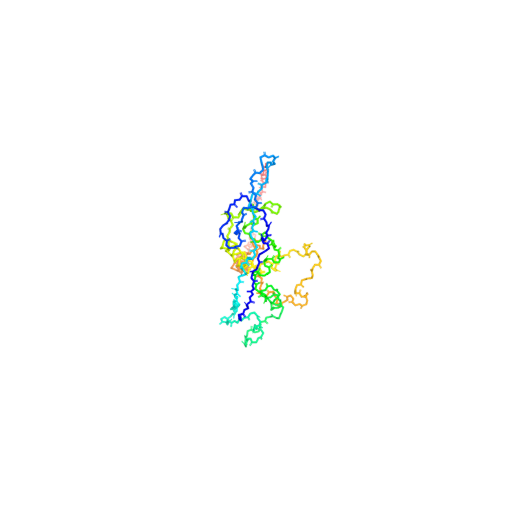OM 1054 O O . THR A 1 137 ? 3.110 -0.578 3.996 1.00 90.12 137 THR A O 1
ATOM 1057 N N . SER A 1 138 ? 3.283 -1.982 2.256 1.00 90.06 138 SER A N 1
ATOM 1058 C CA . SER A 1 138 ? 1.931 -2.540 2.396 1.00 90.06 138 SER A CA 1
ATOM 1059 C C . SER A 1 138 ? 1.740 -3.288 3.714 1.00 90.06 138 SER A C 1
ATOM 1061 O O . SER A 1 138 ? 0.675 -3.192 4.324 1.00 90.06 138 SER A O 1
ATOM 1063 N N . TYR A 1 139 ? 2.762 -4.019 4.164 1.00 90.06 139 TYR A N 1
ATOM 1064 C CA . TYR A 1 139 ? 2.765 -4.683 5.463 1.00 90.06 139 TYR A CA 1
ATOM 1065 C C . TYR A 1 139 ? 2.668 -3.659 6.597 1.00 90.06 139 TYR A C 1
ATOM 1067 O O . TYR A 1 139 ? 1.748 -3.762 7.402 1.00 90.06 139 TYR A O 1
ATOM 1075 N N . ILE A 1 140 ? 3.533 -2.636 6.606 1.00 88.88 140 ILE A N 1
ATOM 1076 C CA . ILE A 1 140 ? 3.541 -1.574 7.628 1.00 88.88 140 ILE A CA 1
ATOM 1077 C C . ILE A 1 140 ? 2.184 -0.859 7.690 1.00 88.88 140 ILE A C 1
ATOM 1079 O O . ILE A 1 140 ? 1.617 -0.699 8.771 1.00 88.88 140 ILE A O 1
ATOM 1083 N N . ALA A 1 141 ? 1.630 -0.484 6.534 1.00 86.75 141 ALA A N 1
ATOM 1084 C CA . ALA A 1 141 ? 0.320 0.159 6.461 1.00 86.75 141 ALA A CA 1
ATOM 1085 C C . ALA A 1 141 ? -0.803 -0.748 6.989 1.00 86.75 141 ALA A C 1
ATOM 1087 O O . ALA A 1 141 ? -1.708 -0.295 7.680 1.00 86.75 141 ALA A O 1
ATOM 1088 N N . THR A 1 142 ? -0.736 -2.054 6.715 1.00 86.50 142 THR A N 1
ATOM 1089 C CA . THR A 1 142 ? -1.743 -3.002 7.211 1.00 86.50 142 THR A CA 1
ATOM 1090 C C . THR A 1 142 ? -1.605 -3.232 8.720 1.00 86.50 142 THR A C 1
ATOM 1092 O O . THR A 1 142 ? -2.618 -3.329 9.410 1.00 86.50 142 THR A O 1
ATOM 1095 N N . THR A 1 143 ? -0.381 -3.283 9.262 1.00 85.25 143 THR A N 1
ATOM 1096 C CA . THR A 1 143 ? -0.153 -3.451 10.709 1.00 85.25 143 THR A CA 1
ATOM 1097 C C . THR A 1 143 ? -0.582 -2.236 11.522 1.00 85.25 143 THR A C 1
ATOM 1099 O O . THR A 1 143 ? -1.048 -2.400 12.646 1.00 85.25 143 THR A O 1
ATOM 1102 N N . ASN A 1 144 ? -0.472 -1.037 10.947 1.00 83.81 144 ASN A N 1
ATOM 1103 C CA . ASN A 1 144 ? -0.849 0.215 11.602 1.00 83.81 144 ASN A CA 1
ATOM 1104 C C . ASN A 1 144 ? -2.265 0.683 11.249 1.00 83.81 144 ASN A C 1
ATOM 1106 O O . ASN A 1 144 ? -2.697 1.714 11.744 1.00 83.81 144 ASN A O 1
ATOM 1110 N N . LEU A 1 145 ? -3.028 -0.087 10.468 1.00 84.69 145 LEU A N 1
ATOM 1111 C CA . LEU A 1 145 ? -4.344 0.315 9.967 1.00 84.69 145 LEU A CA 1
ATOM 1112 C C . LEU A 1 145 ? -5.273 0.849 11.060 1.00 84.69 145 LEU A C 1
ATOM 1114 O O . LEU A 1 145 ? -5.884 1.899 10.891 1.00 84.69 145 LEU A O 1
ATOM 1118 N N . LEU A 1 146 ? -5.384 0.139 12.186 1.00 81.50 146 LEU A N 1
ATOM 1119 C CA . LEU A 1 146 ? -6.253 0.575 13.279 1.00 81.50 146 LEU A CA 1
ATOM 1120 C C . LEU A 1 146 ? -5.751 1.887 13.899 1.00 81.50 146 LEU A C 1
ATOM 1122 O O . LEU A 1 146 ? -6.557 2.794 14.090 1.00 81.50 146 LEU A O 1
ATOM 1126 N N . LEU A 1 147 ? -4.438 2.016 14.133 1.00 80.38 147 LEU A N 1
ATOM 1127 C CA . LEU A 1 147 ? -3.818 3.253 14.629 1.00 80.38 147 LEU A CA 1
ATOM 1128 C C . LEU A 1 147 ? -4.140 4.417 13.697 1.00 80.38 147 LEU A C 1
ATOM 1130 O O . LEU A 1 147 ? -4.752 5.392 14.128 1.00 80.38 147 LEU A O 1
ATOM 1134 N N . ASP A 1 148 ? -3.815 4.262 12.415 1.00 78.31 148 ASP A N 1
ATOM 1135 C CA . ASP A 1 148 ? -3.955 5.297 11.393 1.00 78.31 148 ASP A CA 1
ATOM 1136 C C . ASP A 1 148 ? -5.413 5.755 11.249 1.00 78.31 148 ASP A C 1
ATOM 1138 O O . ASP A 1 148 ? -5.675 6.942 11.076 1.00 78.31 148 ASP A O 1
ATOM 1142 N N . THR A 1 149 ? -6.382 4.842 11.387 1.00 77.75 149 THR A N 1
ATOM 1143 C CA . THR A 1 149 ? -7.813 5.195 11.343 1.00 77.75 149 THR A CA 1
ATOM 1144 C C . THR A 1 149 ? -8.323 5.909 12.596 1.00 77.75 149 THR A C 1
ATOM 1146 O O . THR A 1 149 ? -9.342 6.591 12.522 1.00 77.75 149 THR A O 1
ATOM 1149 N N . THR A 1 150 ? -7.647 5.759 13.740 1.00 74.56 150 THR A N 1
ATOM 1150 C CA . THR A 1 150 ? -8.083 6.334 15.028 1.00 74.56 150 THR A CA 1
ATOM 1151 C C . THR A 1 150 ? -7.369 7.628 15.405 1.00 74.56 150 THR A C 1
ATOM 1153 O O . THR A 1 150 ? -7.967 8.467 16.072 1.00 74.56 150 THR A O 1
ATOM 1156 N N . LEU A 1 151 ? -6.116 7.801 14.977 1.00 74.19 151 LEU A N 1
ATOM 1157 C CA . LEU A 1 151 ? -5.261 8.931 15.361 1.00 74.19 151 LEU A CA 1
ATOM 1158 C C . LEU A 1 151 ? -5.267 10.073 14.337 1.00 74.19 151 LEU A C 1
ATOM 1160 O O . LEU A 1 151 ? -4.579 11.076 14.522 1.00 74.19 151 LEU A O 1
ATOM 1164 N N . TYR A 1 152 ? -6.029 9.939 13.250 1.00 70.19 152 TYR A N 1
ATOM 1165 C CA . TYR A 1 152 ? -6.095 10.971 12.224 1.00 70.19 152 TYR A CA 1
ATOM 1166 C C . TYR A 1 152 ? -6.850 12.207 12.731 1.00 70.19 152 TYR A C 1
ATOM 1168 O O . TYR A 1 152 ? -8.016 12.121 13.121 1.00 70.19 152 TYR A O 1
ATOM 1176 N N . ASP A 1 153 ? -6.198 13.372 12.700 1.00 67.81 153 ASP A N 1
ATOM 1177 C CA . ASP A 1 153 ? -6.818 14.627 13.125 1.00 67.81 153 ASP A CA 1
ATOM 1178 C C . ASP A 1 153 ? -7.954 15.016 12.170 1.00 67.81 153 ASP A C 1
ATOM 1180 O O . ASP A 1 153 ? -7.751 15.247 10.975 1.00 67.81 153 ASP A O 1
ATOM 1184 N N . THR A 1 154 ? -9.157 15.153 12.728 1.00 67.75 154 THR A N 1
ATOM 1185 C CA . THR A 1 154 ? -10.355 15.623 12.023 1.00 67.75 154 THR A CA 1
ATOM 1186 C C . THR A 1 154 ? -10.164 16.969 11.315 1.00 67.75 154 THR A C 1
ATOM 1188 O O . THR A 1 154 ? -10.799 17.199 10.284 1.00 67.75 154 THR A O 1
ATOM 1191 N N . ASN A 1 155 ? -9.255 17.828 11.793 1.00 68.50 155 ASN A N 1
ATOM 1192 C CA . ASN A 1 155 ? -8.972 19.139 11.204 1.00 68.50 155 ASN A CA 1
ATOM 1193 C C . ASN A 1 155 ? -8.141 19.073 9.909 1.00 68.50 155 ASN A C 1
ATOM 1195 O O . ASN A 1 155 ? -8.142 20.034 9.143 1.00 68.50 155 ASN A O 1
ATOM 1199 N N . ASN A 1 156 ? -7.473 17.946 9.628 1.00 66.12 156 ASN A N 1
ATOM 1200 C CA . ASN A 1 156 ? -6.600 17.757 8.460 1.00 66.12 156 ASN A CA 1
ATOM 1201 C C . ASN A 1 156 ? -7.198 16.816 7.400 1.00 66.12 156 ASN A C 1
ATOM 1203 O O . ASN A 1 156 ? -6.490 16.263 6.565 1.00 66.12 156 ASN A O 1
ATOM 1207 N N . THR A 1 157 ? -8.517 16.631 7.403 1.00 65.88 157 THR A N 1
ATOM 1208 C CA . THR A 1 157 ? -9.204 15.653 6.540 1.00 65.88 157 THR A CA 1
ATOM 1209 C C . THR A 1 157 ? -9.541 16.163 5.139 1.00 65.88 157 THR A C 1
ATOM 1211 O O . THR A 1 157 ? -10.168 15.437 4.375 1.00 65.88 157 THR A O 1
ATOM 1214 N N . TYR A 1 158 ? -9.170 17.394 4.766 1.00 73.00 158 TYR A N 1
ATOM 1215 C CA . TYR A 1 158 ? -9.576 18.016 3.490 1.00 73.00 158 TYR A CA 1
ATOM 1216 C C . TYR A 1 158 ? -11.098 17.928 3.225 1.00 73.00 158 TYR A C 1
ATOM 1218 O O . TYR A 1 158 ? -11.531 17.796 2.082 1.00 73.00 158 TYR A O 1
ATOM 1226 N N . ALA A 1 159 ? -11.912 17.985 4.289 1.00 71.62 159 ALA A N 1
ATOM 1227 C CA . ALA A 1 159 ? -13.366 17.785 4.265 1.00 71.62 159 ALA A CA 1
ATOM 1228 C C . ALA A 1 159 ? -13.835 16.391 3.791 1.00 71.62 159 ALA A C 1
ATOM 1230 O O . ALA A 1 159 ? -14.999 16.221 3.419 1.00 71.62 159 ALA A O 1
ATOM 1231 N N . LEU A 1 160 ? -12.961 15.381 3.826 1.00 74.19 160 LEU A N 1
ATOM 1232 C CA . LEU A 1 160 ? -13.351 13.999 3.580 1.00 74.19 160 LEU A CA 1
ATOM 1233 C C . LEU A 1 160 ? -14.179 13.467 4.761 1.00 74.19 160 LEU A C 1
ATOM 1235 O O . LEU A 1 160 ? -13.779 13.621 5.919 1.00 74.19 160 LEU A O 1
ATOM 1239 N N . PRO A 1 161 ? -15.334 12.835 4.495 1.00 74.62 161 PRO A N 1
ATOM 1240 C CA . PRO A 1 161 ? -16.153 12.259 5.548 1.00 74.62 161 PRO A CA 1
ATOM 1241 C C . PRO A 1 161 ? -15.450 11.057 6.189 1.00 74.62 161 PRO A C 1
ATOM 1243 O O . PRO A 1 161 ? -14.792 10.265 5.512 1.00 74.62 161 PRO A O 1
ATOM 1246 N N . SER A 1 162 ? -15.643 10.891 7.499 1.00 81.31 162 SER A N 1
ATOM 1247 C CA . SER A 1 162 ? -15.255 9.665 8.203 1.00 81.31 162 SER A CA 1
ATOM 1248 C C . SER A 1 162 ? -15.966 8.452 7.597 1.00 81.31 162 SER A C 1
ATOM 1250 O O . SER A 1 162 ? -17.145 8.524 7.244 1.00 81.31 162 SER A O 1
ATOM 1252 N N . ILE A 1 163 ? -15.267 7.315 7.542 1.00 82.38 163 ILE A N 1
ATOM 1253 C CA . ILE A 1 163 ? -15.850 6.023 7.143 1.00 82.38 163 ILE A CA 1
ATOM 1254 C C . ILE A 1 163 ? -16.958 5.610 8.123 1.00 82.38 163 ILE A C 1
ATOM 1256 O O . ILE A 1 163 ? -17.936 4.973 7.735 1.00 82.38 163 ILE A O 1
ATOM 1260 N N . VAL A 1 164 ? -16.817 5.989 9.395 1.00 83.44 164 VAL A N 1
ATOM 1261 C CA . VAL A 1 164 ? -17.780 5.681 10.452 1.00 83.44 164 VAL A CA 1
ATOM 1262 C C . VAL A 1 164 ? -18.634 6.907 10.734 1.00 83.44 164 VAL A C 1
ATOM 1264 O O . VAL A 1 164 ? -18.127 7.969 11.099 1.00 83.44 164 VAL A O 1
ATOM 1267 N N . SER A 1 165 ? -19.946 6.739 10.591 1.00 83.25 165 SER A N 1
ATOM 1268 C CA . SER A 1 165 ? -20.932 7.762 10.928 1.00 83.25 165 SER A CA 1
ATOM 1269 C C . SER A 1 165 ? -20.987 8.010 12.450 1.00 83.25 165 SER A C 1
ATOM 1271 O O . SER A 1 165 ? -20.787 7.067 13.222 1.00 83.25 165 SER A O 1
ATOM 1273 N N . PRO A 1 166 ? -21.281 9.245 12.912 1.00 80.88 166 PRO A N 1
ATOM 1274 C CA . PRO A 1 166 ? -21.286 9.589 14.340 1.00 80.88 166 PRO A CA 1
ATOM 1275 C C . PRO A 1 166 ? -22.207 8.719 15.212 1.00 80.88 166 PRO A C 1
ATOM 1277 O O . PRO A 1 166 ? -21.919 8.486 16.382 1.00 80.88 166 PRO A O 1
ATOM 1280 N N . ASP A 1 167 ? -23.297 8.206 14.643 1.00 84.88 167 ASP A N 1
ATOM 1281 C CA . ASP A 1 167 ? -24.284 7.333 15.288 1.00 84.88 167 ASP A CA 1
ATOM 1282 C C . ASP A 1 167 ? -23.798 5.892 15.527 1.00 84.88 167 ASP A C 1
ATOM 1284 O O . ASP A 1 167 ? -24.469 5.140 16.227 1.00 84.88 167 ASP A O 1
ATOM 1288 N N . LYS A 1 168 ? -22.642 5.503 14.969 1.00 83.62 168 LYS A N 1
ATOM 1289 C CA . LYS A 1 168 ? -22.077 4.144 15.069 1.00 83.62 168 LYS A CA 1
ATOM 1290 C C . LYS A 1 168 ? -20.699 4.101 15.730 1.00 83.62 168 LYS A C 1
ATOM 1292 O O . LYS A 1 168 ? -19.977 3.111 15.595 1.00 83.62 168 LYS A O 1
ATOM 1297 N N . LEU A 1 169 ? -20.301 5.174 16.415 1.00 80.81 169 LEU A N 1
ATOM 1298 C CA . LEU A 1 169 ? -18.995 5.258 17.079 1.00 80.81 169 LEU A CA 1
ATOM 1299 C C . LEU A 1 169 ? -18.832 4.207 18.190 1.00 80.81 169 LEU A C 1
ATOM 1301 O O . LEU A 1 169 ? -17.739 3.687 18.403 1.00 80.81 169 LEU A O 1
ATOM 1305 N N . ASP A 1 170 ? -19.921 3.826 18.850 1.00 81.88 170 ASP A N 1
ATOM 1306 C CA . ASP A 1 170 ? -19.967 2.759 19.856 1.00 81.88 170 ASP A CA 1
ATOM 1307 C C . ASP A 1 170 ? -19.519 1.391 19.305 1.00 81.88 170 ASP A C 1
ATOM 1309 O O . ASP A 1 170 ? -18.885 0.604 20.010 1.00 81.88 170 ASP A O 1
ATOM 1313 N N . GLN A 1 171 ? -19.782 1.126 18.023 1.00 81.12 171 GLN A N 1
ATOM 1314 C CA . GLN A 1 171 ? -19.413 -0.119 17.347 1.00 81.12 171 GLN A CA 1
ATOM 1315 C C . GLN A 1 171 ? -17.913 -0.231 17.055 1.00 81.12 171 GLN A C 1
ATOM 1317 O O . GLN A 1 171 ? -17.415 -1.342 16.869 1.00 81.12 171 GLN A O 1
ATOM 1322 N N . VAL A 1 172 ? -17.189 0.890 17.018 1.00 78.12 172 VAL A N 1
ATOM 1323 C CA . VAL A 1 172 ? -15.727 0.925 16.827 1.00 78.12 172 VAL A CA 1
ATOM 1324 C C . VAL A 1 172 ? -14.965 1.234 18.115 1.00 78.12 172 VAL A C 1
ATOM 1326 O O . VAL A 1 172 ? -13.783 0.919 18.207 1.00 78.12 172 VAL A O 1
ATOM 1329 N N . ALA A 1 173 ? -15.649 1.721 19.155 1.00 68.19 173 ALA A N 1
ATOM 1330 C CA . ALA A 1 173 ? -15.070 2.023 20.466 1.00 68.19 173 ALA A CA 1
ATOM 1331 C C . ALA A 1 173 ? -14.444 0.810 21.184 1.00 68.19 173 ALA A C 1
ATOM 1333 O O . ALA A 1 173 ? -13.698 0.978 22.140 1.00 68.19 173 ALA A O 1
ATOM 1334 N N . GLN A 1 174 ? -14.722 -0.421 20.745 1.00 64.75 174 GLN A N 1
ATOM 1335 C CA . GLN A 1 174 ? -14.076 -1.627 21.286 1.00 64.75 174 GLN A CA 1
ATOM 1336 C C . GLN A 1 174 ? -12.642 -1.834 20.770 1.00 64.75 174 GLN A C 1
ATOM 1338 O O . GLN A 1 174 ? -11.920 -2.678 21.296 1.00 64.75 174 GLN A O 1
ATOM 1343 N N . PHE A 1 175 ? -12.233 -1.074 19.753 1.00 63.91 175 PHE A N 1
ATOM 1344 C CA . PHE A 1 175 ? -10.919 -1.125 19.121 1.00 63.91 175 PHE A CA 1
ATOM 1345 C C . PHE A 1 175 ? -10.228 0.229 19.310 1.00 63.91 175 PHE A C 1
ATOM 1347 O O . PHE A 1 175 ? -9.897 0.919 18.353 1.00 63.91 175 PHE A O 1
ATOM 1354 N N . VAL A 1 176 ? -10.052 0.638 20.570 1.00 55.78 176 VAL A N 1
ATOM 1355 C CA . VAL A 1 176 ? -9.174 1.764 20.910 1.00 55.78 176 VAL A CA 1
ATOM 1356 C C . VAL A 1 176 ? -7.747 1.275 20.762 1.00 55.78 176 VAL A C 1
ATOM 1358 O O . VAL A 1 176 ? -7.349 0.334 21.456 1.00 55.78 176 VAL A O 1
ATOM 1361 N N . VAL A 1 177 ? -6.977 1.896 19.871 1.00 52.53 177 VAL A N 1
ATOM 1362 C CA . VAL A 1 177 ? -5.537 1.687 19.891 1.00 52.53 177 VAL A CA 1
ATOM 1363 C C . VAL A 1 177 ? -4.906 2.657 20.878 1.00 52.53 177 VAL A C 1
ATOM 1365 O O . VAL A 1 177 ? -5.226 3.842 20.905 1.00 52.53 177 VAL A O 1
ATOM 1368 N N . TYR A 1 178 ? -4.063 2.104 21.742 1.00 42.88 178 TYR A N 1
ATOM 1369 C CA . TYR A 1 178 ? -3.319 2.835 22.753 1.00 42.88 178 TYR A CA 1
ATOM 1370 C C . TYR A 1 178 ? -2.361 3.836 22.090 1.00 42.88 178 TYR A C 1
ATOM 1372 O O . TYR A 1 178 ? -1.509 3.436 21.301 1.00 42.88 178 TYR A O 1
ATOM 1380 N N . ASP A 1 179 ? -2.502 5.115 22.435 1.00 46.06 179 ASP A N 1
ATOM 1381 C CA . ASP A 1 179 ? -1.563 6.193 22.109 1.00 46.06 179 ASP A CA 1
ATOM 1382 C C . ASP A 1 179 ? -0.710 6.502 23.351 1.00 46.06 179 ASP A C 1
ATOM 1384 O O . ASP A 1 179 ? -1.234 6.563 24.467 1.00 46.06 179 ASP A O 1
ATOM 1388 N N . GLU A 1 180 ? 0.595 6.711 23.168 1.00 46.09 180 GLU A N 1
ATOM 1389 C CA . GLU A 1 180 ? 1.533 7.116 24.224 1.00 46.09 180 GLU A CA 1
ATOM 1390 C C . GLU A 1 180 ? 1.195 8.499 24.816 1.00 46.09 180 GLU A C 1
ATOM 1392 O O . GLU A 1 180 ? 1.605 8.805 25.939 1.00 46.09 180 GLU A O 1
ATOM 1397 N N . GLN A 1 181 ? 0.419 9.330 24.107 1.00 41.06 181 GLN A N 1
ATOM 1398 C CA . GLN A 1 181 ? -0.002 10.655 24.581 1.00 41.06 181 GLN A CA 1
ATOM 1399 C C . GLN A 1 181 ? -1.254 10.639 25.466 1.00 41.06 181 GLN A C 1
ATOM 1401 O O . GLN A 1 181 ? -1.514 11.605 26.188 1.00 41.06 181 GLN A O 1
ATOM 1406 N N . ILE A 1 182 ? -2.005 9.536 25.491 1.00 46.38 182 ILE A N 1
ATOM 1407 C CA . ILE A 1 182 ? -3.033 9.323 26.507 1.00 46.38 182 ILE A CA 1
ATOM 1408 C C . ILE A 1 182 ? -2.331 8.588 27.635 1.00 46.38 182 ILE A C 1
ATOM 1410 O O . ILE A 1 182 ? -2.179 7.374 27.573 1.00 46.38 182 ILE A O 1
ATOM 1414 N N . ALA A 1 183 ? -1.874 9.328 28.650 1.00 40.25 183 ALA A N 1
ATOM 1415 C CA . ALA A 1 183 ? -1.237 8.775 29.840 1.00 40.25 183 ALA A CA 1
ATOM 1416 C C . ALA A 1 183 ? -2.074 7.612 30.397 1.00 40.25 183 ALA A C 1
ATOM 1418 O O . ALA A 1 183 ? -3.030 7.802 31.154 1.00 40.25 183 ALA A O 1
ATOM 1419 N N . THR A 1 184 ? -1.722 6.387 30.008 1.00 43.62 184 THR A N 1
ATOM 1420 C CA . THR A 1 184 ? -2.311 5.175 30.541 1.00 43.62 184 THR A CA 1
ATOM 1421 C C . THR A 1 184 ? -1.814 5.079 31.966 1.00 43.62 184 THR A C 1
ATOM 1423 O O . THR A 1 184 ? -0.748 4.528 32.244 1.00 43.62 184 THR A O 1
ATOM 1426 N N . ILE A 1 185 ? -2.584 5.627 32.901 1.00 50.16 185 ILE A N 1
ATOM 1427 C CA . ILE A 1 185 ? -2.541 5.122 34.261 1.00 50.16 185 ILE A CA 1
ATOM 1428 C C . ILE A 1 185 ? -2.797 3.624 34.110 1.00 50.16 185 ILE A C 1
ATOM 1430 O O . IL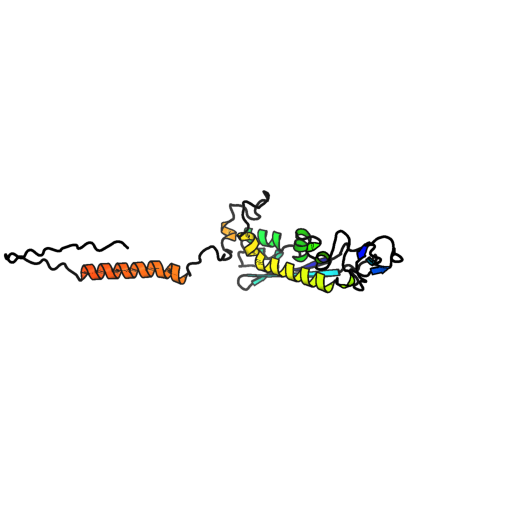E A 1 185 ? -3.859 3.218 33.638 1.00 50.16 185 ILE A O 1
ATOM 1434 N N . SER A 1 186 ? -1.784 2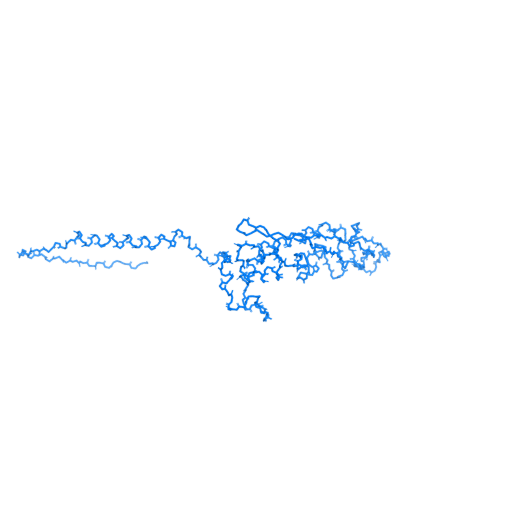.812 34.426 1.00 56.16 186 SER A N 1
ATOM 1435 C CA . SER A 1 186 ? -1.901 1.354 34.453 1.00 56.16 186 SER A CA 1
ATOM 1436 C C . SER A 1 186 ? -3.234 0.985 35.093 1.00 56.16 186 SER A C 1
ATOM 1438 O O . SER A 1 186 ? -3.587 1.556 36.124 1.00 56.16 186 SER A O 1
ATOM 1440 N N . LEU A 1 187 ? -3.982 0.043 34.513 1.00 61.91 187 LEU A N 1
ATOM 1441 C CA . LEU A 1 187 ? -5.255 -0.398 35.090 1.00 61.91 187 LEU A CA 1
ATOM 1442 C C . LEU A 1 187 ? -5.083 -0.778 36.574 1.00 61.91 187 LEU A C 1
ATOM 1444 O O . LEU A 1 187 ? -5.953 -0.497 37.395 1.00 61.91 187 LEU A O 1
ATOM 1448 N N . ALA A 1 188 ? -3.911 -1.314 36.936 1.00 66.25 188 ALA A N 1
ATOM 1449 C CA . ALA A 1 188 ? -3.540 -1.572 38.321 1.00 66.25 188 ALA A CA 1
ATOM 1450 C C . ALA A 1 188 ? -3.459 -0.286 39.161 1.00 66.25 188 ALA A C 1
ATOM 1452 O O . ALA A 1 188 ? -3.967 -0.272 40.274 1.00 66.25 188 ALA A O 1
ATOM 1453 N N . PHE A 1 189 ? -2.892 0.805 38.642 1.00 74.62 189 PHE A N 1
ATOM 1454 C CA . PHE A 1 189 ? -2.891 2.114 39.305 1.00 74.62 189 PHE A CA 1
ATOM 1455 C C . PHE A 1 189 ? -4.282 2.764 39.351 1.00 74.62 189 PHE A C 1
ATOM 1457 O O . PHE A 1 189 ? -4.649 3.330 40.379 1.00 74.62 189 PHE A O 1
ATOM 1464 N N . ALA A 1 190 ? -5.075 2.650 38.283 1.00 78.31 190 ALA A N 1
ATOM 1465 C CA . ALA A 1 190 ? -6.432 3.193 38.223 1.00 78.31 190 ALA A CA 1
ATOM 1466 C C . ALA A 1 190 ? -7.347 2.535 39.268 1.00 78.31 190 ALA A C 1
ATOM 1468 O O . ALA A 1 190 ? -8.197 3.199 39.853 1.00 78.31 190 ALA A O 1
ATOM 1469 N N . ILE A 1 191 ? -7.126 1.246 39.544 1.00 81.94 191 ILE A N 1
ATOM 1470 C CA . ILE A 1 191 ? -7.803 0.491 40.605 1.00 81.94 191 ILE A CA 1
ATOM 1471 C C . ILE A 1 191 ? -7.140 0.724 41.976 1.00 81.94 191 ILE A C 1
ATOM 1473 O O . ILE A 1 191 ? -7.832 0.829 42.987 1.00 81.94 191 ILE A O 1
ATOM 1477 N N . ALA A 1 192 ? -5.812 0.852 42.046 1.00 84.69 192 ALA A N 1
ATOM 1478 C CA . ALA A 1 192 ? -5.099 1.040 43.310 1.00 84.69 192 ALA A CA 1
ATOM 1479 C C . ALA A 1 192 ? -5.385 2.398 43.966 1.00 84.69 192 ALA A C 1
ATOM 1481 O O . ALA A 1 192 ? -5.427 2.473 45.191 1.00 84.69 192 ALA A O 1
ATOM 1482 N N . LEU A 1 193 ? -5.617 3.462 43.191 1.00 87.06 193 LEU A N 1
ATOM 1483 C CA . LEU A 1 193 ? -5.921 4.798 43.718 1.00 87.06 193 LEU A CA 1
ATOM 1484 C C . LEU A 1 193 ? -7.219 4.865 44.555 1.00 87.06 193 LEU A C 1
ATOM 1486 O O . LEU A 1 193 ? -7.151 5.328 45.700 1.00 87.06 193 LEU A O 1
ATOM 1490 N N . PRO A 1 194 ? -8.393 4.399 44.079 1.00 89.88 194 PRO A N 1
ATOM 1491 C CA . PRO A 1 194 ? -9.611 4.380 44.892 1.00 89.88 194 PRO A CA 1
ATOM 1492 C C . PRO A 1 194 ? -9.492 3.432 46.095 1.00 89.88 194 PRO A C 1
ATOM 1494 O O . PRO A 1 194 ? -9.975 3.744 47.182 1.00 89.88 194 PRO A O 1
ATOM 1497 N N . ILE A 1 195 ? -8.795 2.300 45.952 1.00 92.62 195 ILE A 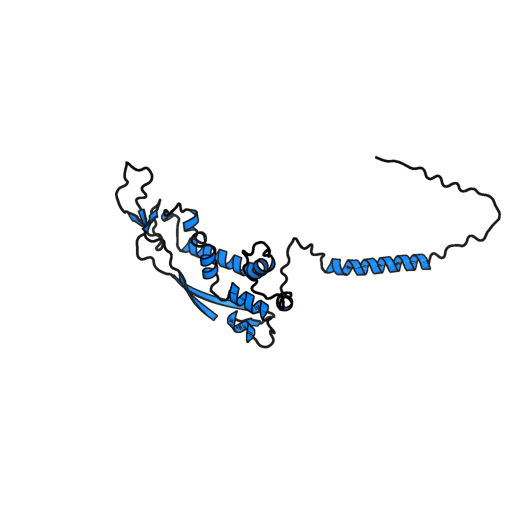N 1
ATOM 1498 C CA . ILE A 1 195 ? -8.576 1.365 47.068 1.00 92.62 195 ILE A CA 1
ATOM 1499 C C . ILE A 1 195 ? -7.668 1.990 48.136 1.00 92.62 195 ILE A C 1
ATOM 1501 O O . ILE A 1 195 ? -7.991 1.965 49.323 1.00 92.62 195 ILE A O 1
ATOM 1505 N N . GLY A 1 196 ? -6.551 2.592 47.728 1.00 91.81 196 GLY A N 1
ATOM 1506 C CA . GLY A 1 196 ? -5.604 3.247 48.629 1.00 91.81 196 GLY A CA 1
ATOM 1507 C C . GLY A 1 196 ? -6.229 4.427 49.372 1.00 91.81 196 GLY A C 1
ATOM 1508 O O . GLY A 1 196 ? -6.023 4.580 50.576 1.00 91.81 196 GLY A O 1
ATOM 1509 N N . THR A 1 197 ? -7.057 5.223 48.690 1.00 91.88 197 THR A N 1
ATOM 1510 C CA . THR A 1 197 ? -7.797 6.327 49.323 1.00 91.88 197 THR A CA 1
ATOM 1511 C C . THR A 1 197 ? -8.843 5.832 50.323 1.00 91.88 197 THR A C 1
ATOM 1513 O O . THR A 1 197 ? -8.936 6.395 51.416 1.00 91.88 197 THR A O 1
ATOM 1516 N N . LEU A 1 198 ? -9.569 4.748 50.028 1.00 94.19 198 LEU A N 1
ATOM 1517 C CA . LEU A 1 198 ? -10.494 4.120 50.981 1.00 94.19 198 LEU A CA 1
ATOM 1518 C C . LEU A 1 198 ? -9.775 3.573 52.223 1.00 94.19 198 LEU A C 1
ATOM 1520 O O . LEU A 1 198 ? -10.253 3.770 53.342 1.00 94.19 198 LEU A O 1
ATOM 1524 N N . LEU A 1 199 ? -8.615 2.934 52.050 1.00 93.88 199 LEU A N 1
ATOM 1525 C CA . LEU A 1 199 ? -7.811 2.415 53.161 1.00 93.88 199 LEU A CA 1
ATOM 1526 C C . LEU A 1 199 ? -7.284 3.538 54.061 1.00 93.88 199 LEU A C 1
ATOM 1528 O O . LEU A 1 199 ? -7.417 3.459 55.284 1.00 93.88 199 LEU A O 1
ATOM 1532 N N . LEU A 1 200 ? -6.747 4.611 53.474 1.00 93.25 200 LEU A N 1
ATOM 1533 C CA . LEU A 1 200 ? -6.312 5.792 54.226 1.00 93.25 200 LEU A CA 1
ATOM 1534 C C . LEU A 1 200 ? -7.479 6.440 54.977 1.00 93.25 200 LEU A C 1
ATOM 1536 O O . LEU A 1 200 ? -7.347 6.788 56.151 1.00 93.25 200 LEU A O 1
ATOM 1540 N N . PHE A 1 201 ? -8.644 6.556 54.338 1.00 93.88 201 PHE A N 1
ATOM 1541 C CA . PHE A 1 201 ? -9.845 7.086 54.976 1.00 93.88 201 PHE A CA 1
ATOM 1542 C C . PHE A 1 201 ? -10.286 6.234 56.175 1.00 93.88 201 PHE A C 1
ATOM 1544 O O . PHE A 1 201 ? -10.572 6.774 57.249 1.00 93.88 201 PHE A O 1
ATOM 1551 N N . ALA A 1 202 ? -10.291 4.907 56.024 1.00 91.62 202 ALA A N 1
ATOM 1552 C CA . ALA A 1 202 ? -10.608 3.972 57.099 1.00 91.62 202 ALA A CA 1
ATOM 1553 C C . ALA A 1 202 ? -9.607 4.079 58.261 1.00 91.62 202 ALA A C 1
ATOM 1555 O O . ALA A 1 202 ? -10.014 4.123 59.424 1.00 91.62 202 ALA A O 1
ATOM 1556 N N . MET A 1 203 ? -8.312 4.205 57.960 1.00 90.81 203 MET A N 1
ATOM 1557 C CA . MET A 1 203 ? -7.264 4.375 58.966 1.00 90.81 203 MET A CA 1
ATOM 1558 C C . MET A 1 203 ? -7.433 5.684 59.747 1.00 90.81 203 MET A C 1
ATOM 1560 O O . MET A 1 203 ? -7.397 5.670 60.975 1.00 90.81 203 MET A O 1
ATOM 1564 N N . VAL A 1 204 ? -7.707 6.806 59.070 1.00 91.44 204 VAL A N 1
ATOM 1565 C CA . VAL A 1 204 ? -7.964 8.103 59.723 1.00 91.44 204 VAL A CA 1
ATOM 1566 C C . VAL A 1 204 ? -9.221 8.052 60.593 1.00 91.44 204 VAL A C 1
ATOM 1568 O O . VAL A 1 204 ? -9.229 8.590 61.703 1.00 91.44 204 VAL A O 1
ATOM 1571 N N . LYS A 1 205 ? -10.291 7.400 60.126 1.00 88.38 205 LYS A N 1
ATOM 1572 C CA . LYS A 1 205 ? -11.516 7.194 60.914 1.00 88.38 205 LYS A CA 1
ATOM 1573 C C . LYS A 1 205 ? -11.255 6.340 62.154 1.00 88.38 205 LYS A C 1
ATOM 1575 O O . LYS A 1 205 ? -11.701 6.720 63.233 1.00 88.38 205 LYS A O 1
ATOM 1580 N N . SER A 1 206 ? -10.510 5.245 62.012 1.00 85.88 206 SER A N 1
ATOM 1581 C CA . SER A 1 206 ? -10.112 4.375 63.124 1.00 85.88 206 SER A CA 1
ATOM 1582 C C . SER A 1 206 ? -9.248 5.123 64.142 1.00 85.88 206 SER A C 1
ATOM 1584 O O . SER A 1 206 ? -9.530 5.093 65.339 1.00 85.88 206 SER A O 1
ATOM 1586 N N . LEU A 1 207 ? -8.271 5.906 63.673 1.00 85.94 207 LEU A N 1
ATOM 1587 C CA . LEU A 1 207 ? -7.426 6.738 64.526 1.00 85.94 207 LEU A CA 1
ATOM 1588 C C . LEU A 1 207 ? -8.255 7.771 65.303 1.00 85.94 207 LEU A C 1
ATOM 1590 O O . LEU A 1 207 ? -8.081 7.909 66.508 1.00 85.94 207 LEU A O 1
ATOM 1594 N N . LYS A 1 208 ? -9.208 8.453 64.654 1.00 80.50 208 LYS A N 1
ATOM 1595 C CA . LYS A 1 208 ? -10.129 9.387 65.331 1.00 80.50 208 LYS A CA 1
ATOM 1596 C C . LYS A 1 208 ? -11.067 8.698 66.323 1.00 80.50 208 LYS A C 1
ATOM 1598 O O . LYS A 1 208 ? -11.484 9.324 67.288 1.00 80.50 208 LYS A O 1
ATOM 1603 N N . TYR A 1 209 ? -11.423 7.439 66.084 1.00 82.19 209 TYR A N 1
ATOM 1604 C CA . TYR A 1 209 ? -12.268 6.669 66.994 1.00 82.19 209 TYR A CA 1
ATOM 1605 C C . TYR A 1 209 ? -11.493 6.194 68.232 1.00 82.19 209 TYR A C 1
ATOM 1607 O O . TYR A 1 209 ? -12.007 6.257 69.349 1.00 82.19 209 TYR A O 1
ATOM 1615 N N . HIS A 1 210 ? -10.244 5.756 68.048 1.00 75.50 210 HIS A N 1
ATOM 1616 C CA . HIS A 1 210 ? -9.377 5.309 69.138 1.00 75.50 210 HIS A CA 1
ATOM 1617 C C . HIS A 1 210 ? -8.774 6.460 69.942 1.00 75.50 210 HIS A C 1
ATOM 1619 O O . HIS A 1 210 ? -8.652 6.353 71.163 1.00 75.50 210 HIS A O 1
ATOM 1625 N N . ILE A 1 211 ? -8.458 7.582 69.298 1.00 72.88 211 ILE A N 1
ATOM 1626 C CA . ILE A 1 211 ? -8.078 8.817 69.980 1.00 72.88 211 ILE A CA 1
ATOM 1627 C C . ILE A 1 211 ? -9.368 9.534 70.390 1.00 72.88 211 ILE A C 1
ATOM 1629 O O . ILE A 1 211 ? -9.782 10.522 69.787 1.00 72.88 211 ILE A O 1
ATOM 1633 N N . LYS A 1 212 ? -10.021 9.038 71.447 1.00 58.41 212 LYS A N 1
ATOM 1634 C CA . LYS A 1 212 ? -10.955 9.879 72.200 1.00 58.41 212 LYS A CA 1
ATOM 1635 C C . LYS A 1 212 ? -10.142 11.052 72.757 1.00 58.41 212 LYS A C 1
ATOM 1637 O O . LYS A 1 212 ? -9.119 10.795 73.399 1.00 58.41 212 LYS A O 1
ATOM 1642 N N . PRO A 1 213 ? -10.534 12.317 72.527 1.00 53.97 213 PRO A N 1
ATOM 1643 C CA . PRO A 1 213 ? -9.855 13.430 73.166 1.00 53.97 213 PRO A CA 1
ATOM 1644 C C . PRO A 1 213 ? -9.926 13.201 74.675 1.00 53.97 213 PRO A C 1
ATOM 1646 O O . PRO A 1 213 ? -11.014 13.082 75.240 1.00 53.97 213 PRO A O 1
ATOM 1649 N N . LYS A 1 214 ? -8.763 13.084 75.324 1.00 48.12 214 LYS A N 1
ATOM 1650 C CA . LYS A 1 214 ? -8.674 13.202 76.778 1.00 48.12 214 LYS A CA 1
ATOM 1651 C C . LYS A 1 214 ? -9.164 14.611 77.096 1.00 48.12 214 LYS A C 1
ATOM 1653 O O . LYS A 1 214 ? -8.431 15.577 76.904 1.00 48.12 214 LYS A O 1
ATOM 1658 N N . VAL A 1 215 ? -10.423 14.725 77.510 1.00 50.78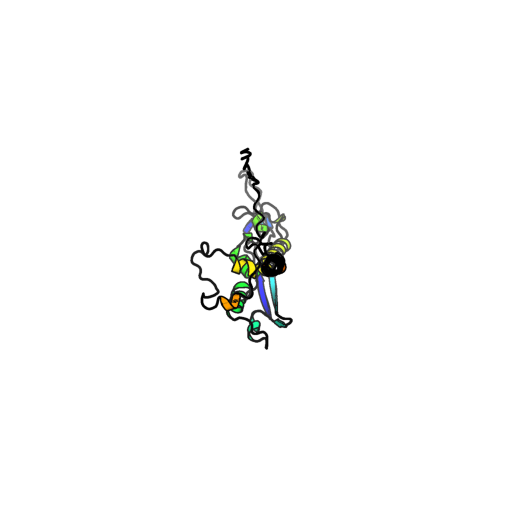 215 VAL A N 1
ATOM 1659 C CA . VAL A 1 215 ? -10.903 15.905 78.219 1.00 50.78 215 VAL A CA 1
ATOM 1660 C C . VAL A 1 215 ? -10.033 15.976 79.467 1.00 50.78 215 VAL A C 1
ATOM 1662 O O . VAL A 1 215 ? -10.091 15.095 80.324 1.00 50.78 215 VAL A O 1
ATOM 1665 N N . LEU A 1 216 ? -9.114 16.940 79.488 1.00 49.78 216 LEU A N 1
ATOM 1666 C CA . LEU A 1 216 ? -8.373 17.292 80.687 1.00 49.78 216 LEU A CA 1
ATOM 1667 C C . LEU A 1 216 ? -9.393 17.916 81.637 1.00 49.78 216 LEU A C 1
ATOM 1669 O O . LEU A 1 216 ? -9.683 19.107 81.538 1.00 49.78 216 LEU A O 1
ATOM 1673 N N . ASP A 1 217 ? -9.983 17.081 82.491 1.00 44.22 217 ASP A N 1
ATOM 1674 C CA . ASP A 1 217 ? -10.790 17.549 83.608 1.00 44.22 217 ASP A CA 1
ATOM 1675 C C . ASP A 1 217 ? -9.924 18.446 84.497 1.00 44.22 217 ASP A C 1
ATOM 1677 O O . ASP A 1 217 ? -8.784 18.120 84.844 1.00 44.22 217 ASP A O 1
ATOM 1681 N N . GLY A 1 218 ? -10.459 19.633 84.764 1.00 46.34 218 GLY A N 1
ATOM 1682 C CA . GLY A 1 218 ? -9.742 20.772 85.309 1.00 46.34 218 GLY A CA 1
ATOM 1683 C C . GLY A 1 218 ? -9.131 20.531 86.687 1.00 46.34 218 GLY A C 1
ATOM 1684 O O . GLY A 1 218 ? -9.799 20.111 87.627 1.00 46.34 218 GLY A O 1
ATOM 1685 N N . GLY A 1 219 ? -7.866 20.925 86.819 1.00 38.75 219 GLY A N 1
ATOM 1686 C CA . GLY A 1 219 ? -7.217 21.220 88.089 1.00 38.75 219 GLY A CA 1
ATOM 1687 C C . GLY A 1 219 ? -6.702 22.651 88.048 1.00 38.75 219 GLY A C 1
ATOM 1688 O O . GLY A 1 219 ? -5.766 22.958 87.318 1.00 38.75 219 GLY A O 1
ATOM 1689 N N . ASN A 1 220 ? -7.365 23.524 88.799 1.00 49.00 220 ASN A N 1
ATOM 1690 C CA . ASN A 1 220 ? -7.048 24.931 89.007 1.00 49.00 220 ASN A CA 1
ATOM 1691 C C . ASN A 1 220 ? -5.547 25.124 89.315 1.00 49.00 220 ASN A C 1
ATOM 1693 O O . ASN A 1 220 ? -5.075 24.744 90.384 1.00 49.00 220 ASN A O 1
ATOM 1697 N N . GLY A 1 221 ? -4.786 25.679 88.374 1.00 45.72 221 GLY A N 1
ATOM 1698 C CA . GLY A 1 221 ? -3.347 25.860 88.536 1.00 45.72 221 GLY A CA 1
ATOM 1699 C C . GLY A 1 221 ? -2.731 26.482 87.296 1.00 45.72 221 GLY A C 1
ATOM 1700 O O . GLY A 1 221 ? -2.513 25.823 86.286 1.00 45.72 221 GLY A O 1
ATOM 1701 N N . THR A 1 222 ? -2.486 27.783 87.373 1.00 50.53 222 THR A N 1
ATOM 1702 C CA . THR A 1 222 ? -1.802 28.607 86.377 1.00 50.53 222 THR A CA 1
ATOM 1703 C C . THR A 1 222 ? -0.601 27.914 85.735 1.00 50.53 222 THR A C 1
ATOM 1705 O O . THR A 1 222 ? 0.406 27.679 86.397 1.00 50.53 222 THR A O 1
ATOM 1708 N N . SER A 1 223 ? -0.648 27.717 84.419 1.00 40.03 223 SER A N 1
ATOM 1709 C CA . SER A 1 223 ? 0.570 27.722 83.616 1.00 40.03 223 SER A CA 1
ATOM 1710 C C . SER A 1 223 ? 0.264 28.244 82.218 1.00 40.03 223 SER A C 1
ATOM 1712 O O . SER A 1 223 ? -0.366 27.585 81.394 1.00 40.03 223 SER A O 1
ATOM 1714 N N . LYS A 1 224 ? 0.681 29.492 81.977 1.00 47.00 224 LYS A N 1
ATOM 1715 C CA . LYS A 1 224 ? 0.784 30.081 80.643 1.00 47.00 224 LYS A CA 1
ATOM 1716 C C . LYS A 1 224 ? 1.716 29.198 79.814 1.00 47.00 224 LYS A C 1
ATOM 1718 O O . LYS A 1 224 ? 2.929 29.272 79.986 1.00 47.00 224 LYS A O 1
ATOM 1723 N N . VAL A 1 225 ? 1.173 28.425 78.881 1.00 47.09 225 VAL A N 1
ATOM 1724 C CA . VAL A 1 225 ? 1.971 27.890 77.774 1.00 47.09 225 VAL A CA 1
ATOM 1725 C C . VAL A 1 225 ? 1.843 28.872 76.619 1.00 47.09 225 VAL A C 1
ATOM 1727 O O . VAL A 1 225 ? 0.874 28.875 75.865 1.00 47.09 225 VAL A O 1
ATOM 1730 N N . VAL A 1 226 ? 2.818 29.774 76.543 1.00 47.94 226 VAL A N 1
ATOM 1731 C CA . VAL A 1 226 ? 3.050 30.634 75.383 1.00 47.94 226 VAL A CA 1
ATOM 1732 C C . VAL A 1 226 ? 3.674 29.756 74.302 1.00 47.94 226 VAL A C 1
ATOM 1734 O O . VAL A 1 226 ? 4.837 29.379 74.416 1.00 47.94 226 VAL A O 1
ATOM 1737 N N . VAL A 1 227 ? 2.918 29.429 73.255 1.00 47.00 227 VAL A N 1
ATOM 1738 C CA . VAL A 1 227 ? 3.499 28.875 72.026 1.00 47.00 227 VAL A CA 1
ATOM 1739 C C . VAL A 1 227 ? 3.911 30.056 71.154 1.00 47.00 227 VAL A C 1
ATOM 1741 O O . VAL A 1 227 ? 3.075 30.713 70.536 1.00 47.00 227 VAL A O 1
ATOM 1744 N N . LYS A 1 228 ? 5.212 30.361 71.162 1.00 41.38 228 LYS A N 1
ATOM 1745 C CA . LYS A 1 228 ? 5.844 31.248 70.183 1.00 41.38 228 LYS A CA 1
ATOM 1746 C C . LYS A 1 228 ? 5.817 30.560 68.820 1.00 41.38 228 LYS A C 1
ATOM 1748 O O . LYS A 1 228 ? 6.341 29.460 68.677 1.00 41.38 228 LYS A O 1
ATOM 1753 N N . ILE A 1 229 ? 5.220 31.220 67.837 1.00 46.56 229 ILE A N 1
ATOM 1754 C CA . ILE A 1 229 ? 5.405 30.892 66.426 1.00 46.56 229 ILE A CA 1
ATOM 1755 C C . ILE A 1 229 ? 6.586 31.744 65.964 1.00 46.56 229 ILE A C 1
ATOM 1757 O O . ILE A 1 229 ? 6.410 32.922 65.663 1.00 46.56 229 ILE A O 1
ATOM 1761 N N . ASP A 1 230 ? 7.791 31.174 65.963 1.00 44.94 230 ASP A N 1
ATOM 1762 C CA . ASP A 1 230 ? 8.916 31.790 65.263 1.00 44.94 230 ASP A CA 1
ATOM 1763 C C . ASP A 1 230 ? 8.761 31.489 63.771 1.00 44.94 230 ASP A C 1
ATOM 1765 O O . ASP A 1 230 ? 8.889 30.354 63.311 1.00 44.94 230 ASP A O 1
ATOM 1769 N N . ALA A 1 231 ? 8.430 32.534 63.017 1.00 52.09 231 ALA A N 1
ATOM 1770 C CA . ALA A 1 231 ? 8.496 32.526 61.570 1.00 52.09 231 ALA A CA 1
ATOM 1771 C C . ALA A 1 231 ? 9.972 32.526 61.135 1.00 52.09 231 ALA A C 1
ATOM 1773 O O . ALA A 1 231 ? 10.625 33.565 61.115 1.00 52.09 231 ALA A O 1
ATOM 1774 N N . ALA A 1 232 ? 10.484 31.361 60.751 1.00 44.78 232 ALA A N 1
ATOM 1775 C CA . ALA A 1 232 ? 11.607 31.234 59.828 1.00 44.78 232 ALA A CA 1
ATOM 1776 C C . ALA A 1 232 ? 11.012 30.729 58.507 1.00 44.78 232 ALA A C 1
ATOM 1778 O O . ALA A 1 232 ? 10.223 29.793 58.506 1.00 44.78 232 ALA A O 1
ATOM 1779 N N . GLY A 1 233 ? 11.256 31.290 57.337 1.00 42.09 233 GLY A N 1
ATOM 1780 C CA . GLY A 1 233 ? 12.300 32.189 56.884 1.00 42.09 233 GLY A CA 1
ATOM 1781 C C . GLY A 1 233 ? 12.370 31.900 55.390 1.00 42.09 233 GLY A C 1
ATOM 1782 O O . GLY A 1 233 ? 12.636 30.768 55.000 1.00 42.09 233 GLY A O 1
ATOM 1783 N N . LYS A 1 234 ? 12.004 32.886 54.571 1.00 41.31 234 LYS A N 1
ATOM 1784 C CA . LYS A 1 234 ? 12.132 32.824 53.115 1.00 41.31 234 LYS A CA 1
ATOM 1785 C C . LYS A 1 234 ? 13.604 32.620 52.747 1.00 41.31 234 LYS A C 1
ATOM 1787 O O . LYS A 1 234 ? 14.436 33.419 53.175 1.00 41.31 234 LYS A O 1
ATOM 1792 N N . ALA A 1 235 ? 13.869 31.628 51.910 1.00 42.41 235 ALA A N 1
ATOM 1793 C CA . ALA A 1 235 ? 14.914 31.633 50.895 1.00 42.41 235 ALA A CA 1
ATOM 1794 C C . ALA A 1 235 ? 14.350 30.893 49.680 1.00 42.41 235 ALA A C 1
ATOM 1796 O O . ALA A 1 235 ? 13.771 29.803 49.895 1.00 42.41 235 ALA A O 1
#

pLDDT: mean 77.55, std 16.06, range [38.75, 95.5]

Organism: Talaromyces pinophilus (NCBI:txid128442)

InterPro domains:
  IPR059450 Domain of unknown function DUF8406 [PF28465] (2-177)

Foldseek 3Di:
DKDKDKDDDPQFFQAEQDAADALNLHWDQQDDPDPPDPDDRRITRHDDRDMDIDMDDAWDDDPRDIDGLVCQVVPPPRPQQPLVSLLCCVQPVDPLLVVLCVVCPPVLAPQCVQDDVSYTHNHPHYPVRSVVSSVVVSVVCVVCSLVCLQVDDPVPCPPDDRSGDPVRVVSCVVSDDDDPVPPPPDPCNVVVVVVVVVVVVVVVVVVPVVCPPPPPDDDDDDDDPDDDDDDDDDD

Secondary structure (DSSP, 8-state):
-EEEEEE----TT-EESS---STTT-EEE-S---TT-TT---EEEPS-PPPEEEEEE--EEETTEEE-GGGGGGSTT----HHHHHHHHHHHSS-HHHHHHHHHGGGGSHHHHT-BTTEE-GGG--HHHHHHHHHHHHHHHHHTHHHHHHS--GGGSTTPPPSS-GGGHHHHTT-PPPPTTS----HHHHHHHHHHHHHHHHHHHHHHHH-------------------------